Protein AF-A1BDN0-F1 (afdb_monomer_lite)

pLDDT: mean 76.43, std 21.71, range [23.34, 98.56]

Sequence (234 aa):
MQSVNRNDSKSDVLALCGAVPMHRKSTGNGVPLLKKGAINLYMNMPCPLKVVTKMVITEFAEIYNASHAVPIYSPMLHDGYVKDGKNNIPAYELQNISRAMTRGIELTASIKLPYGLTVSDELTFLDSEDKSKGQDLLYVPDVTNTLKLAYGAERSGFNGNIRVVSVGTQWVENNVRADGYTLVNAYLAKKVSSDTSLFFGVDNIFNEDPAAYGNIGGAGSTGTCFYGGLTFTL

Radius of gyration: 23.69 Å; chains: 1; bounding box: 67×62×60 Å

InterPro domains:
  IPR000531 TonB-dependent receptor-like, beta-barrel [PF00593] (89-205)
  IPR036942 TonB-dependent receptor-like, beta-barrel domain superfamily [G3DSA:2.40.170.20] (60-233)
  IPR039426 TonB-dependent receptor-like [PTHR30069] (88-233)

Organism: Chlorobium phaeobacteroides (strain DSM 266 / SMG 266 / 2430) (NCBI:txid290317)

Foldseek 3Di:
DDDDDDDDDDDPPDPPPDQQAQQCDADQARHRQDDPQAQEADDDDDDVVLVVVLVVVLVVQVVDQ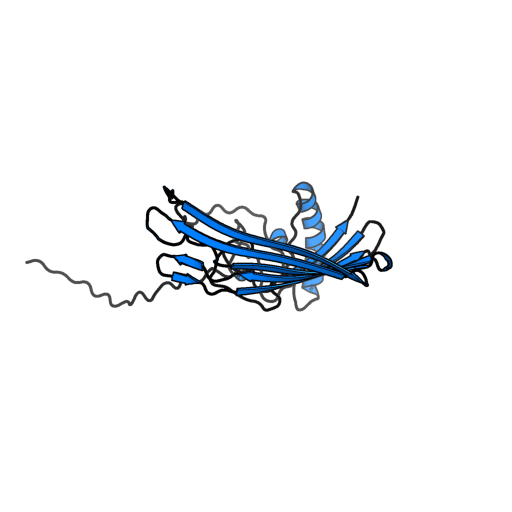VPDPHGYDHNSNVDDDDDDDDDPDPDDDDDDLPDKDKDWDWDWDWDQDPQQKIKIKIKIAMFIDSPVVRDGDAQDFRMWMKIKIWGDDVVFQKIKMKIKIKTAWGHHDVVDIWHIDIKIKIKMWGDPDPFKIKIKIKTRPVQDWTPGADPAPGDTHNGIDIHIDMGGHD

Structure (mmCIF, N/CA/C/O backbone):
data_AF-A1BDN0-F1
#
_entry.id   AF-A1BDN0-F1
#
loop_
_atom_site.group_PDB
_atom_site.id
_atom_site.type_symbol
_atom_site.label_atom_id
_atom_site.label_alt_id
_atom_site.label_comp_id
_atom_site.label_asym_id
_atom_site.label_entity_id
_atom_site.label_seq_id
_atom_site.pdbx_PDB_ins_code
_atom_site.Cartn_x
_atom_site.Cartn_y
_atom_site.Cartn_z
_atom_site.occupancy
_atom_site.B_iso_or_equiv
_atom_site.auth_seq_id
_atom_site.auth_comp_id
_atom_site.auth_asym_id
_atom_site.auth_atom_id
_atom_site.pdbx_PDB_model_num
ATOM 1 N N . MET A 1 1 ? -41.993 39.450 34.002 1.00 36.44 1 MET A N 1
ATOM 2 C CA . MET A 1 1 ? -41.276 40.727 33.762 1.00 36.44 1 MET A CA 1
ATOM 3 C C . MET A 1 1 ? -39.792 40.399 33.841 1.00 36.44 1 MET A C 1
ATOM 5 O O . MET A 1 1 ? -39.389 39.955 34.899 1.00 36.44 1 MET A O 1
ATOM 9 N N . GLN A 1 2 ? -38.963 40.433 32.797 1.00 29.22 2 GLN A N 1
ATOM 10 C CA . GLN A 1 2 ? -38.932 41.237 31.567 1.00 29.22 2 GLN A CA 1
ATOM 11 C C . GLN A 1 2 ? -38.736 40.378 30.292 1.00 29.22 2 GLN A C 1
ATOM 13 O O . GLN A 1 2 ? -38.201 39.277 30.348 1.00 29.22 2 GLN A O 1
ATOM 18 N N . SER A 1 3 ? -39.200 40.927 29.165 1.00 27.75 3 SER A N 1
ATOM 19 C CA . SER A 1 3 ? -38.995 40.542 27.753 1.00 27.75 3 SER A CA 1
ATOM 20 C C . SER A 1 3 ? -37.542 40.811 27.291 1.00 27.75 3 SER A C 1
ATOM 22 O O . SER A 1 3 ? -36.860 41.593 27.941 1.00 27.75 3 SER A O 1
ATOM 24 N N . VAL A 1 4 ? -36.992 40.248 26.201 1.00 27.17 4 VAL A N 1
ATOM 25 C CA . VAL A 1 4 ? -37.279 40.564 24.779 1.00 27.17 4 VAL A CA 1
ATOM 26 C C . VAL A 1 4 ? -36.596 39.548 23.827 1.00 27.17 4 VAL A C 1
ATOM 28 O O . VAL A 1 4 ? -35.453 39.167 24.048 1.00 27.17 4 VAL A O 1
ATOM 31 N N . ASN A 1 5 ? -37.329 39.192 22.760 1.00 30.05 5 ASN A N 1
ATOM 32 C CA . ASN A 1 5 ? -36.987 38.671 21.418 1.00 30.05 5 ASN A CA 1
ATOM 33 C C . ASN A 1 5 ? -35.557 38.228 21.057 1.00 30.05 5 ASN A C 1
ATOM 35 O O . ASN A 1 5 ? -34.627 39.026 21.120 1.00 30.05 5 ASN A O 1
ATOM 39 N N . ARG A 1 6 ? -35.488 37.093 20.339 1.00 26.59 6 ARG A N 1
ATOM 40 C CA . ARG A 1 6 ? -34.817 37.000 19.026 1.00 26.59 6 ARG A CA 1
ATOM 41 C C . ARG A 1 6 ? -35.497 35.955 18.133 1.00 26.59 6 ARG A C 1
ATOM 43 O O . ARG A 1 6 ? -35.502 34.770 18.443 1.00 26.59 6 ARG A O 1
ATOM 50 N N . ASN A 1 7 ? -36.041 36.432 17.014 1.00 32.44 7 ASN A N 1
ATOM 51 C CA . ASN A 1 7 ? -36.081 35.666 15.775 1.00 32.44 7 ASN A CA 1
ATOM 52 C C . ASN A 1 7 ? -34.643 35.267 15.428 1.00 32.44 7 ASN A C 1
ATOM 54 O O . ASN A 1 7 ? -33.797 36.151 15.338 1.00 32.44 7 ASN A O 1
ATOM 58 N N . ASP A 1 8 ? -34.397 33.985 15.186 1.00 29.89 8 ASP A N 1
ATOM 59 C CA . ASP A 1 8 ? -33.564 33.583 14.055 1.00 29.89 8 ASP A CA 1
ATOM 60 C C . ASP A 1 8 ? -33.894 32.140 13.671 1.00 29.89 8 ASP A C 1
ATOM 62 O O . ASP A 1 8 ? -33.475 31.161 14.285 1.00 29.89 8 ASP A O 1
ATOM 66 N N . SER A 1 9 ? -34.710 32.028 12.629 1.00 35.38 9 SER A N 1
ATOM 67 C CA . SER A 1 9 ? -34.854 30.824 11.838 1.00 35.38 9 SER A CA 1
ATOM 68 C C . SER A 1 9 ? -33.612 30.679 10.958 1.00 35.38 9 SER A C 1
ATOM 70 O O . SER A 1 9 ? -33.582 31.215 9.851 1.00 35.38 9 SER A O 1
ATOM 72 N N . LYS A 1 10 ? -32.604 29.934 11.407 1.00 27.64 10 LYS A N 1
ATOM 73 C CA . LYS A 1 10 ? -31.699 29.231 10.495 1.00 27.64 10 LYS A CA 1
ATOM 74 C C . LYS A 1 10 ? -31.390 27.856 11.057 1.00 27.64 10 LYS A C 1
ATOM 76 O O . LYS A 1 10 ? -30.774 27.696 12.099 1.00 27.64 10 LYS A O 1
ATOM 81 N N . SER A 1 11 ? -31.890 26.871 10.327 1.00 27.11 11 SER A N 1
ATOM 82 C CA . SER A 1 11 ? -31.432 25.496 10.327 1.00 27.11 11 SER A CA 1
ATOM 83 C C . SER A 1 11 ? -29.918 25.464 10.113 1.00 27.11 11 SER A C 1
ATOM 85 O O . SER A 1 11 ? -29.457 25.602 8.976 1.00 27.11 11 SER A O 1
ATOM 87 N N . ASP A 1 12 ? -29.156 25.260 11.182 1.00 24.56 12 ASP A N 1
ATOM 88 C CA . ASP A 1 12 ? -27.776 24.800 11.075 1.00 24.56 12 ASP A CA 1
ATOM 89 C C . ASP A 1 12 ? -27.817 23.321 10.688 1.00 24.56 12 ASP A C 1
ATOM 91 O O . ASP A 1 12 ? -27.821 22.399 11.503 1.00 24.56 12 ASP A O 1
ATOM 95 N N . VAL A 1 13 ? -27.961 23.122 9.381 1.00 26.30 13 VAL A N 1
ATOM 96 C CA . VAL A 1 13 ? -27.774 21.841 8.720 1.00 26.30 13 VAL A CA 1
ATOM 97 C C . VAL A 1 13 ? -26.321 21.432 8.929 1.00 26.30 13 VAL A C 1
ATOM 99 O O . VAL A 1 13 ? -25.409 22.141 8.510 1.00 26.30 13 VAL A O 1
ATOM 102 N N . LEU A 1 14 ? -26.162 20.287 9.597 1.00 24.05 14 LEU A N 1
ATOM 103 C CA . LEU A 1 14 ? -25.016 19.379 9.599 1.00 24.05 14 LEU A CA 1
ATOM 104 C C . LEU A 1 14 ? -23.809 19.858 8.774 1.00 24.05 14 LEU A C 1
ATOM 106 O O . LEU A 1 14 ? -23.794 19.762 7.543 1.00 24.05 14 LEU A O 1
ATOM 110 N N . ALA A 1 15 ? -22.741 20.250 9.467 1.00 23.34 15 ALA A N 1
ATOM 111 C CA . ALA A 1 15 ? -21.408 20.194 8.892 1.00 23.34 15 ALA A CA 1
ATOM 112 C C . ALA A 1 15 ? -21.050 18.714 8.669 1.00 23.34 15 ALA A C 1
ATOM 114 O O . ALA A 1 15 ? -20.626 18.009 9.580 1.00 23.34 15 ALA A O 1
ATOM 115 N N . LEU A 1 16 ? -21.270 18.239 7.443 1.00 24.06 16 LEU A N 1
ATOM 116 C CA . LEU A 1 16 ? -20.685 17.010 6.917 1.00 24.06 16 LEU A CA 1
ATOM 117 C C . LEU A 1 16 ? -19.157 17.146 6.980 1.00 24.06 16 LEU A C 1
ATOM 119 O O . LEU A 1 16 ? -18.545 17.761 6.103 1.00 24.06 16 LEU A O 1
ATOM 123 N N . CYS A 1 17 ? -18.535 16.576 8.011 1.00 27.17 17 CYS A N 1
ATOM 124 C CA . CYS A 1 17 ? -17.099 16.312 8.039 1.00 27.17 17 CYS A CA 1
ATOM 125 C C . CYS A 1 17 ? -16.771 15.209 7.022 1.00 27.17 17 CYS A C 1
ATOM 127 O O . CYS A 1 17 ? -16.508 14.066 7.374 1.00 27.17 17 CYS A O 1
ATOM 129 N N . GLY A 1 18 ? -16.798 15.554 5.735 1.00 27.42 18 GLY A N 1
ATOM 130 C CA . GLY A 1 18 ? -16.078 14.796 4.723 1.00 27.42 18 GLY A CA 1
ATOM 131 C C . GLY A 1 18 ? -14.598 15.132 4.852 1.00 27.42 18 GLY A C 1
ATOM 132 O O . GLY A 1 18 ? -14.237 16.313 4.878 1.00 27.42 18 GLY A O 1
ATOM 133 N N . ALA A 1 19 ? -13.737 14.117 4.937 1.00 36.34 19 ALA A N 1
ATOM 134 C CA . ALA A 1 19 ? -12.303 14.311 4.778 1.00 36.34 19 ALA A CA 1
ATOM 135 C C . ALA A 1 19 ? -12.064 15.179 3.537 1.00 36.34 19 ALA A C 1
ATOM 137 O O . ALA A 1 19 ? -12.630 14.934 2.476 1.00 36.34 19 ALA A O 1
ATOM 138 N N . VAL A 1 20 ? -11.280 16.243 3.689 1.00 34.94 20 VAL A N 1
ATOM 139 C CA . VAL A 1 20 ? -10.992 17.179 2.606 1.00 34.94 20 VAL A CA 1
ATOM 140 C C . VAL A 1 20 ? -10.177 16.409 1.555 1.00 34.94 20 VAL A C 1
ATOM 142 O O . VAL A 1 20 ? -9.025 16.063 1.835 1.00 34.94 20 VAL A O 1
ATOM 145 N N . PRO A 1 21 ? -10.745 16.086 0.376 1.00 39.75 21 PRO A N 1
ATOM 146 C CA . PRO A 1 21 ? -10.063 15.243 -0.605 1.00 39.75 21 PRO A CA 1
ATOM 147 C C . PRO A 1 21 ? -8.732 15.878 -1.032 1.00 39.75 21 PRO A C 1
ATOM 149 O O . PRO A 1 21 ? -8.613 17.098 -1.018 1.00 39.75 21 PRO A O 1
ATOM 152 N N . MET A 1 22 ? -7.708 15.098 -1.408 1.00 43.56 22 MET A N 1
ATOM 153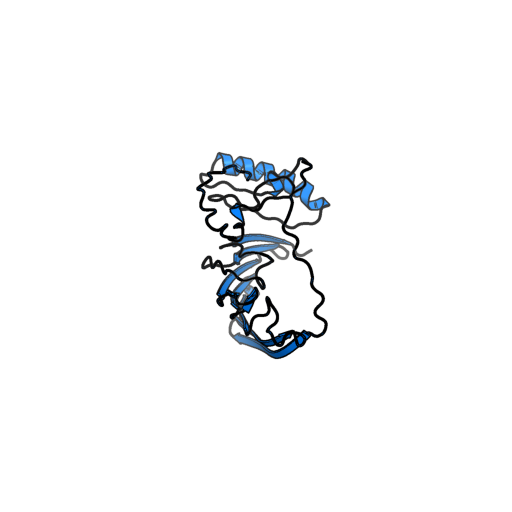 C CA . MET A 1 22 ? -6.338 15.624 -1.616 1.00 43.56 22 MET A CA 1
ATOM 154 C C . MET A 1 22 ? -6.225 16.799 -2.602 1.00 43.56 22 MET A C 1
ATOM 156 O O . MET A 1 22 ? -5.339 17.634 -2.447 1.00 43.56 22 MET A O 1
ATOM 160 N N . HIS A 1 23 ? -7.146 16.932 -3.560 1.00 49.25 23 HIS A N 1
ATOM 161 C CA . HIS A 1 23 ? -7.237 18.108 -4.439 1.00 49.25 23 HIS A CA 1
ATOM 162 C C . HIS A 1 23 ? -7.577 19.420 -3.704 1.00 49.25 23 HIS A C 1
ATOM 164 O O . HIS A 1 23 ? -7.476 20.499 -4.278 1.00 49.25 23 HIS A O 1
ATOM 170 N N . ARG A 1 24 ? -7.994 19.330 -2.442 1.00 48.94 24 ARG A N 1
ATOM 171 C CA . ARG A 1 24 ? -8.225 20.440 -1.517 1.00 48.94 24 ARG A CA 1
ATOM 172 C C . ARG A 1 24 ? -7.138 20.551 -0.434 1.00 48.94 24 ARG A C 1
ATOM 174 O O . ARG A 1 24 ? -7.184 21.500 0.343 1.00 48.94 24 ARG A O 1
ATOM 181 N N . LYS A 1 25 ? -6.173 19.620 -0.357 1.00 63.47 25 LYS A N 1
ATOM 182 C CA . LYS A 1 25 ? -4.998 19.754 0.523 1.00 63.47 25 LYS A CA 1
ATOM 183 C C . LYS A 1 25 ? -3.970 20.664 -0.145 1.00 63.47 25 LYS A C 1
ATOM 185 O O . LYS A 1 25 ? -3.786 20.602 -1.359 1.00 63.47 25 LYS A O 1
ATOM 190 N N . SER A 1 26 ? -3.279 21.476 0.644 1.00 70.50 26 SER A N 1
ATOM 191 C CA . SER A 1 26 ? -2.240 22.390 0.172 1.00 70.50 26 SER A CA 1
ATOM 192 C C . SER A 1 26 ? -0.924 22.196 0.925 1.00 70.50 26 SER A C 1
ATOM 194 O O . SER A 1 26 ? -0.910 21.654 2.029 1.00 70.50 26 SER A O 1
ATOM 196 N N . THR A 1 27 ? 0.185 22.665 0.353 1.00 67.62 27 THR A N 1
ATOM 197 C CA . THR A 1 27 ? 1.435 22.881 1.089 1.00 67.62 27 THR A CA 1
ATOM 198 C C . THR A 1 27 ? 1.210 23.899 2.212 1.00 67.62 27 THR A C 1
ATOM 200 O O . THR A 1 27 ? 0.174 24.572 2.267 1.00 67.62 27 THR A O 1
ATOM 203 N N . GLY A 1 28 ? 2.205 24.059 3.091 1.00 62.38 28 GLY A N 1
ATOM 204 C CA . GLY A 1 28 ? 2.178 25.086 4.139 1.00 62.38 28 GLY A CA 1
ATOM 205 C C . GLY A 1 28 ? 1.987 26.514 3.607 1.00 62.38 28 GLY A C 1
ATOM 206 O O . GLY A 1 28 ? 1.488 27.360 4.335 1.00 62.38 28 GLY A O 1
ATOM 207 N N . ASN A 1 29 ? 2.293 26.764 2.327 1.00 63.72 29 ASN A N 1
ATOM 208 C CA . ASN A 1 29 ? 2.103 28.060 1.667 1.00 63.72 29 ASN A CA 1
ATOM 209 C C . ASN A 1 29 ? 0.806 28.139 0.834 1.00 63.72 29 ASN A C 1
ATOM 211 O O . ASN A 1 29 ? 0.659 29.024 -0.006 1.00 63.72 29 ASN A O 1
ATOM 215 N N . GLY A 1 30 ? -0.136 27.209 1.023 1.00 72.19 30 GLY A N 1
ATOM 216 C CA . GLY A 1 30 ? -1.439 27.248 0.350 1.00 72.19 30 GLY A CA 1
ATOM 217 C C . GLY A 1 30 ? -1.429 26.774 -1.109 1.00 72.19 30 GLY A C 1
ATOM 218 O O . GLY A 1 30 ? -2.451 26.868 -1.785 1.00 72.19 30 GLY A O 1
ATOM 219 N N . VAL A 1 31 ? -0.317 26.221 -1.602 1.00 75.94 31 VAL A N 1
ATOM 220 C CA . VAL A 1 31 ? -0.234 25.639 -2.951 1.00 75.94 31 VAL A CA 1
ATOM 221 C C . VAL A 1 31 ? -0.934 24.279 -2.957 1.00 75.94 31 VAL A C 1
ATOM 223 O O . VAL A 1 31 ? -0.531 23.420 -2.178 1.00 75.94 31 VAL A O 1
ATOM 226 N N . PRO A 1 32 ? -1.944 24.022 -3.805 1.00 78.12 32 PRO A N 1
ATOM 227 C CA . PRO A 1 32 ? -2.620 22.724 -3.843 1.00 78.12 32 PRO A CA 1
ATOM 228 C C . PRO A 1 32 ? -1.638 21.560 -4.035 1.00 78.12 32 PRO A C 1
ATOM 230 O O . PRO A 1 32 ? -0.701 21.657 -4.822 1.00 78.12 32 PRO A O 1
ATOM 233 N N . LEU A 1 33 ? -1.828 20.437 -3.347 1.00 73.56 33 LEU A N 1
ATOM 234 C CA . LEU A 1 33 ? -0.960 19.268 -3.530 1.00 73.56 33 LEU A CA 1
ATOM 235 C C . LEU A 1 33 ? -1.221 18.565 -4.863 1.00 73.56 33 LEU A C 1
ATOM 237 O O . LEU A 1 33 ? -0.301 18.010 -5.457 1.00 73.56 33 LEU A O 1
ATOM 241 N N . LEU A 1 34 ? -2.459 18.637 -5.351 1.00 77.50 34 LEU A N 1
ATOM 242 C CA . LEU A 1 34 ? -2.868 18.103 -6.641 1.00 77.50 34 LEU A CA 1
ATOM 243 C C . LEU A 1 34 ? -3.679 19.136 -7.420 1.00 77.50 34 LEU A C 1
ATOM 245 O O . LEU A 1 34 ? -4.476 19.882 -6.848 1.00 77.50 34 LEU A O 1
ATOM 249 N N . LYS A 1 35 ? -3.542 19.111 -8.744 1.00 80.88 35 LYS A N 1
ATOM 250 C CA . LYS A 1 35 ? -4.382 19.848 -9.685 1.00 80.88 35 LYS A CA 1
ATOM 251 C C . LYS A 1 35 ? -5.191 18.859 -10.520 1.00 80.88 35 LYS A C 1
ATOM 253 O O . LYS A 1 35 ? -4.642 17.994 -11.204 1.00 80.88 35 LYS A O 1
ATOM 258 N N . LYS A 1 36 ? -6.519 18.981 -10.458 1.00 78.25 36 LYS A N 1
ATOM 259 C CA . LYS A 1 36 ? -7.434 18.173 -11.276 1.00 78.25 36 LYS A CA 1
ATOM 260 C C . LYS A 1 36 ? -7.209 18.483 -12.760 1.00 78.25 36 LYS A C 1
ATOM 262 O O . LYS A 1 36 ? -7.082 19.649 -13.126 1.00 78.25 36 LYS A O 1
ATOM 267 N N . GLY A 1 37 ? -7.173 17.446 -13.597 1.00 80.44 37 GLY A N 1
ATOM 268 C CA . GLY A 1 37 ? -6.922 17.587 -15.037 1.00 80.44 37 GLY A CA 1
ATOM 269 C C . GLY A 1 37 ? -5.459 17.861 -15.400 1.00 80.44 37 GLY A C 1
ATOM 270 O O . GLY A 1 37 ? -5.194 18.266 -16.524 1.00 80.44 37 GLY A O 1
ATOM 271 N N . ALA A 1 38 ? -4.526 17.658 -14.466 1.00 84.19 38 ALA A N 1
ATOM 272 C CA . ALA A 1 38 ? -3.089 17.756 -14.698 1.00 84.19 38 ALA A CA 1
ATOM 273 C C . ALA A 1 38 ? -2.395 16.403 -14.474 1.00 84.19 38 ALA A C 1
ATOM 275 O O . ALA A 1 38 ? -2.876 15.561 -13.711 1.00 84.19 38 ALA A O 1
ATOM 276 N N . ILE A 1 39 ? -1.227 16.229 -15.089 1.00 83.94 39 ILE A N 1
ATOM 277 C CA . ILE A 1 39 ? -0.255 15.198 -14.724 1.00 83.94 39 ILE A CA 1
ATOM 278 C C . ILE A 1 39 ? 0.443 15.684 -13.451 1.00 83.94 39 ILE A C 1
ATOM 280 O O . ILE A 1 39 ? 1.243 16.618 -13.488 1.00 83.94 39 ILE A O 1
ATOM 284 N N . ASN A 1 40 ? 0.101 15.094 -12.308 1.00 80.56 40 ASN A N 1
ATOM 285 C CA . ASN A 1 40 ? 0.637 15.511 -11.015 1.00 80.56 40 ASN A CA 1
ATOM 286 C C . ASN A 1 40 ? 2.002 14.849 -10.768 1.00 80.56 40 ASN A C 1
ATOM 288 O O . ASN A 1 40 ? 2.088 13.634 -10.619 1.00 80.56 40 ASN A O 1
ATOM 292 N N . LEU A 1 41 ? 3.066 15.649 -10.725 1.00 79.94 41 LEU A N 1
ATOM 293 C CA . LEU A 1 41 ? 4.440 15.218 -10.495 1.00 79.94 41 LEU A CA 1
ATOM 294 C C . LEU A 1 41 ? 4.819 15.437 -9.024 1.00 79.94 41 LEU A C 1
ATOM 296 O O . LEU A 1 41 ? 4.927 16.575 -8.553 1.00 79.94 41 LEU A O 1
ATOM 300 N N . TYR A 1 42 ? 5.067 14.341 -8.310 1.00 72.44 42 TYR A N 1
ATOM 301 C CA . TYR A 1 42 ? 5.569 14.352 -6.938 1.00 72.44 42 TYR A CA 1
ATOM 302 C C . TYR A 1 42 ? 6.995 13.812 -6.884 1.00 72.44 42 TYR A C 1
ATOM 304 O O . TYR A 1 42 ? 7.295 12.764 -7.452 1.00 72.44 42 TYR A O 1
ATOM 312 N N . MET A 1 43 ? 7.875 14.527 -6.187 1.00 64.69 43 MET A N 1
ATOM 313 C CA . MET A 1 43 ? 9.277 14.153 -6.050 1.00 64.69 43 MET A CA 1
ATOM 314 C C . MET A 1 43 ? 9.685 14.253 -4.591 1.00 64.69 43 MET A C 1
ATOM 316 O O . MET A 1 43 ? 9.629 15.328 -3.992 1.00 64.69 43 MET A O 1
ATOM 320 N N . ASN A 1 44 ? 10.107 13.124 -4.031 1.00 56.34 44 ASN A N 1
ATOM 321 C CA . ASN A 1 44 ? 10.702 13.069 -2.708 1.00 56.34 44 ASN A CA 1
ATOM 322 C C . ASN A 1 44 ? 12.217 12.923 -2.855 1.00 56.34 44 ASN A C 1
ATOM 324 O O . ASN A 1 44 ? 12.690 11.962 -3.458 1.00 56.34 44 ASN A O 1
ATOM 328 N N . MET A 1 45 ? 12.974 13.892 -2.346 1.00 60.28 45 MET A N 1
ATOM 329 C CA . MET A 1 45 ? 14.427 13.922 -2.487 1.00 60.28 45 MET A CA 1
ATOM 330 C C . MET A 1 45 ? 15.090 14.777 -1.402 1.00 60.28 45 MET A C 1
ATOM 332 O O . MET A 1 45 ? 14.475 15.732 -0.918 1.00 60.28 45 MET A O 1
ATOM 336 N N . PRO A 1 46 ? 16.346 14.472 -1.027 1.00 58.53 46 PRO A N 1
ATOM 337 C CA . PRO A 1 46 ? 17.071 15.231 -0.012 1.00 58.53 46 PRO A CA 1
ATOM 338 C C . PRO A 1 46 ? 17.327 16.690 -0.443 1.00 58.53 46 PRO A C 1
ATOM 340 O O . PRO A 1 46 ? 17.485 16.995 -1.628 1.00 58.53 46 PRO A O 1
ATOM 343 N N . CYS A 1 47 ? 17.393 17.600 0.538 1.00 52.91 47 CYS A N 1
ATOM 344 C CA . CYS A 1 47 ? 17.403 19.059 0.341 1.00 52.91 47 CYS A CA 1
ATOM 345 C C . CYS A 1 47 ? 18.429 19.640 -0.656 1.00 52.91 47 CYS A C 1
ATOM 347 O O . CYS A 1 47 ? 18.041 20.569 -1.365 1.00 52.91 47 CYS A O 1
ATOM 349 N N . PRO A 1 48 ? 19.680 19.152 -0.791 1.00 63.53 48 PRO A N 1
ATOM 350 C CA . PRO A 1 48 ? 20.586 19.724 -1.787 1.00 63.53 48 PRO A CA 1
ATOM 351 C C . PRO A 1 48 ? 20.167 19.378 -3.223 1.00 63.53 48 PRO A C 1
ATOM 353 O O . PRO A 1 48 ? 20.276 20.213 -4.118 1.00 63.53 48 PRO A O 1
ATOM 356 N N . LEU A 1 49 ? 19.614 18.181 -3.442 1.00 60.69 49 LEU A N 1
ATOM 357 C CA . LEU A 1 49 ? 19.179 17.738 -4.766 1.00 60.69 49 LEU A CA 1
ATOM 358 C C . LEU A 1 49 ? 17.867 18.421 -5.179 1.00 60.69 49 LEU A C 1
ATOM 360 O O . LEU A 1 49 ? 17.673 18.738 -6.348 1.00 60.69 49 LEU A O 1
ATOM 364 N N . LYS A 1 50 ? 17.000 18.734 -4.207 1.00 66.69 50 LYS A N 1
ATOM 365 C CA . LYS A 1 50 ? 15.711 19.399 -4.437 1.00 66.69 50 LYS A CA 1
ATOM 366 C C . LYS A 1 50 ? 15.853 20.740 -5.169 1.00 66.69 50 LYS A C 1
ATOM 368 O O . LYS A 1 50 ? 15.058 21.029 -6.055 1.00 66.69 50 LYS A O 1
ATOM 373 N N . VAL A 1 51 ? 16.857 21.552 -4.837 1.00 66.19 51 VAL A N 1
ATOM 374 C CA . VAL A 1 51 ? 17.055 22.875 -5.465 1.00 66.19 51 VAL A CA 1
ATOM 375 C C . VAL A 1 51 ? 17.471 22.735 -6.930 1.00 66.19 51 VAL A C 1
ATOM 377 O O . VAL A 1 51 ? 16.860 23.344 -7.805 1.00 66.19 51 VAL A O 1
ATOM 380 N N . VAL A 1 52 ? 18.461 21.882 -7.199 1.00 70.56 52 VAL A N 1
ATOM 381 C CA . VAL A 1 52 ? 18.977 21.637 -8.555 1.00 70.56 52 VAL A CA 1
ATOM 382 C C . VAL A 1 52 ? 17.894 21.022 -9.438 1.00 70.56 52 VAL A C 1
ATOM 384 O O . VAL A 1 52 ? 17.652 21.469 -10.556 1.00 70.56 52 VAL A O 1
ATOM 387 N N . THR A 1 53 ? 17.177 20.033 -8.911 1.00 72.38 53 THR A N 1
ATOM 388 C CA . THR A 1 53 ? 16.096 19.367 -9.631 1.00 72.38 53 THR A CA 1
ATOM 389 C C . THR A 1 53 ? 14.903 20.285 -9.874 1.00 72.38 53 THR A C 1
ATOM 391 O O . THR A 1 53 ? 14.305 20.205 -10.943 1.00 72.38 53 THR A O 1
ATOM 394 N N . LYS A 1 54 ? 14.595 21.211 -8.951 1.00 76.38 54 LYS A N 1
ATOM 395 C CA . LYS A 1 54 ? 13.586 22.252 -9.191 1.00 76.38 54 LYS A CA 1
ATOM 396 C C . LYS A 1 54 ? 13.941 23.079 -10.422 1.00 76.38 54 LYS A C 1
ATOM 398 O O . LYS A 1 54 ? 13.087 23.244 -11.276 1.00 76.38 54 LYS A O 1
ATOM 403 N N . MET A 1 55 ? 15.184 23.552 -10.538 1.00 73.25 55 MET A N 1
ATOM 404 C CA . MET A 1 55 ? 15.601 24.389 -11.671 1.00 73.25 55 MET A CA 1
ATOM 405 C C . MET A 1 55 ? 15.409 23.684 -13.019 1.00 73.25 55 MET A C 1
ATOM 407 O O . MET A 1 55 ? 14.794 24.249 -13.916 1.00 73.25 55 MET A O 1
ATOM 411 N N . VAL A 1 56 ? 15.876 22.438 -13.132 1.00 75.56 56 VAL A N 1
ATOM 412 C CA . VAL A 1 56 ? 15.797 21.664 -14.383 1.00 75.56 56 VAL A CA 1
ATOM 413 C C . VAL A 1 56 ? 14.349 21.322 -14.746 1.00 75.56 56 VAL A C 1
ATOM 415 O O . VAL A 1 56 ? 13.952 21.393 -15.907 1.00 75.56 56 VAL A O 1
ATOM 418 N N . ILE A 1 57 ? 13.538 20.945 -13.756 1.00 80.44 57 ILE A N 1
ATOM 419 C CA . ILE A 1 57 ? 12.165 20.497 -14.005 1.00 80.44 57 ILE A CA 1
ATOM 420 C C . ILE A 1 57 ? 11.217 21.668 -14.246 1.00 80.44 57 ILE A C 1
ATOM 422 O O . ILE A 1 57 ? 10.259 21.494 -14.994 1.00 80.44 57 ILE A O 1
ATOM 426 N N . THR A 1 58 ? 11.478 22.852 -13.680 1.00 80.50 58 THR A N 1
ATOM 427 C CA . THR A 1 58 ? 10.705 24.064 -13.995 1.00 80.50 58 THR A CA 1
ATOM 428 C C . THR A 1 58 ? 10.747 24.353 -15.491 1.00 80.50 58 THR A C 1
ATOM 430 O O . THR A 1 58 ? 9.692 24.445 -16.111 1.00 80.50 58 THR A O 1
ATOM 433 N N . GLU A 1 59 ? 11.941 24.415 -16.083 1.00 80.56 59 GLU A N 1
ATOM 434 C CA . GLU A 1 59 ? 12.109 24.727 -17.507 1.00 80.56 59 GLU A CA 1
ATOM 435 C C . GLU A 1 59 ? 11.414 23.688 -18.401 1.00 80.56 59 GLU A C 1
ATOM 437 O O . GLU A 1 59 ? 10.648 24.031 -19.302 1.00 80.56 59 GLU A O 1
ATOM 442 N N . PHE A 1 60 ? 11.599 22.399 -18.098 1.00 86.00 60 PHE A N 1
ATOM 443 C CA . PHE A 1 60 ? 10.912 21.325 -18.815 1.00 86.00 60 PHE A CA 1
ATOM 444 C C . PHE A 1 60 ? 9.383 21.431 -18.705 1.00 86.00 60 PHE A C 1
ATOM 446 O O . PHE A 1 60 ? 8.677 21.317 -19.709 1.00 86.00 60 PHE A O 1
ATOM 453 N N . ALA A 1 61 ? 8.862 21.646 -17.493 1.00 85.19 61 ALA A N 1
ATOM 454 C CA . ALA A 1 61 ? 7.428 21.732 -17.251 1.00 85.19 61 ALA A CA 1
ATOM 455 C C . ALA A 1 61 ? 6.806 22.943 -17.959 1.00 85.19 61 ALA A C 1
ATOM 457 O O . ALA A 1 61 ? 5.701 22.827 -18.483 1.00 85.19 61 ALA A O 1
ATOM 458 N N . GLU A 1 62 ? 7.502 24.079 -18.026 1.00 85.31 62 GLU A N 1
ATOM 459 C CA . GLU A 1 62 ? 7.054 25.269 -18.757 1.00 85.31 62 GLU A CA 1
ATOM 460 C C . GLU A 1 62 ? 6.938 25.005 -20.262 1.00 85.31 62 GLU A C 1
ATOM 462 O O . GLU A 1 62 ? 5.887 25.264 -20.854 1.00 85.31 62 GLU A O 1
ATOM 467 N N . ILE A 1 63 ? 7.969 24.409 -20.870 1.00 87.31 63 ILE A N 1
ATOM 468 C CA . ILE A 1 63 ? 7.976 24.058 -22.300 1.00 87.31 63 ILE A CA 1
ATOM 469 C C . ILE A 1 63 ? 6.872 23.041 -22.624 1.00 87.31 63 ILE A C 1
ATOM 471 O O . ILE A 1 63 ? 6.134 23.189 -23.606 1.00 87.31 63 ILE A O 1
ATOM 475 N N . TYR A 1 64 ? 6.728 22.009 -21.791 1.00 89.44 64 TYR A N 1
ATOM 476 C CA . TYR A 1 64 ? 5.688 21.000 -21.961 1.00 89.44 64 TYR A CA 1
ATOM 477 C C . TYR A 1 64 ? 4.288 21.624 -21.849 1.00 89.44 64 TYR A C 1
ATOM 479 O O . TYR A 1 64 ? 3.446 21.428 -22.727 1.00 89.44 64 TYR A O 1
ATOM 487 N N . ASN A 1 65 ? 4.052 22.438 -20.816 1.00 90.69 65 ASN A N 1
ATOM 488 C CA . ASN A 1 65 ? 2.756 23.069 -20.562 1.00 90.69 65 ASN A CA 1
ATOM 489 C C . ASN A 1 65 ? 2.357 24.083 -21.638 1.00 90.69 65 ASN A C 1
ATOM 491 O O . ASN A 1 65 ? 1.165 24.291 -21.853 1.00 90.69 65 ASN A O 1
ATOM 495 N N . ALA A 1 66 ? 3.324 24.689 -22.330 1.00 91.12 66 ALA A N 1
ATOM 496 C CA . ALA A 1 66 ? 3.059 25.583 -23.454 1.00 91.12 66 ALA A CA 1
ATOM 497 C C . ALA A 1 66 ? 2.532 24.852 -24.703 1.00 91.12 66 ALA A C 1
ATOM 499 O O . ALA A 1 66 ? 1.923 25.478 -25.568 1.00 91.12 66 ALA A O 1
ATOM 500 N N . SER A 1 67 ? 2.770 23.542 -24.813 1.00 89.62 67 SER A N 1
ATOM 501 C CA . SER A 1 67 ? 2.514 22.761 -26.030 1.00 89.62 67 SER A CA 1
ATOM 502 C C . SER A 1 67 ? 1.491 21.630 -25.866 1.00 89.62 67 SER A C 1
ATOM 504 O O . SER A 1 67 ? 1.088 21.037 -26.865 1.00 89.62 67 SER A O 1
ATOM 506 N N . HIS A 1 68 ? 1.032 21.339 -24.643 1.00 91.19 68 HIS A N 1
ATOM 507 C CA . HIS A 1 68 ? 0.151 20.203 -24.355 1.00 91.19 68 HIS A CA 1
ATOM 508 C C . HIS A 1 68 ? -1.151 20.625 -23.668 1.00 91.19 68 HIS A C 1
ATOM 510 O O . HIS A 1 68 ? -1.166 21.465 -22.773 1.00 91.19 68 HIS A O 1
ATOM 516 N N . ALA A 1 69 ? -2.257 19.976 -24.049 1.00 88.19 69 ALA A N 1
ATOM 517 C CA . ALA A 1 69 ? -3.584 20.251 -23.491 1.00 88.19 69 ALA A CA 1
ATOM 518 C C . ALA A 1 69 ? -3.746 19.800 -22.024 1.00 88.19 69 ALA A C 1
ATOM 520 O O . ALA A 1 69 ? -4.552 20.369 -21.290 1.00 88.19 69 ALA A O 1
ATOM 521 N N . VAL A 1 70 ? -2.987 18.786 -21.591 1.00 88.06 70 VAL A N 1
ATOM 522 C CA . VAL A 1 70 ? -2.960 18.307 -20.201 1.00 88.06 70 VAL A CA 1
ATOM 523 C C . VAL A 1 70 ? -1.644 18.763 -19.571 1.00 88.06 70 VAL A C 1
ATOM 525 O O . VAL A 1 70 ? -0.604 18.234 -19.962 1.00 88.06 70 VAL A O 1
ATOM 528 N N . PRO A 1 71 ? -1.648 19.716 -18.620 1.00 88.50 71 PRO A N 1
ATOM 529 C CA . PRO A 1 71 ? -0.417 20.269 -18.070 1.00 88.50 71 PRO A CA 1
ATOM 530 C C . PRO A 1 71 ? 0.227 19.333 -17.040 1.00 88.50 71 PRO A C 1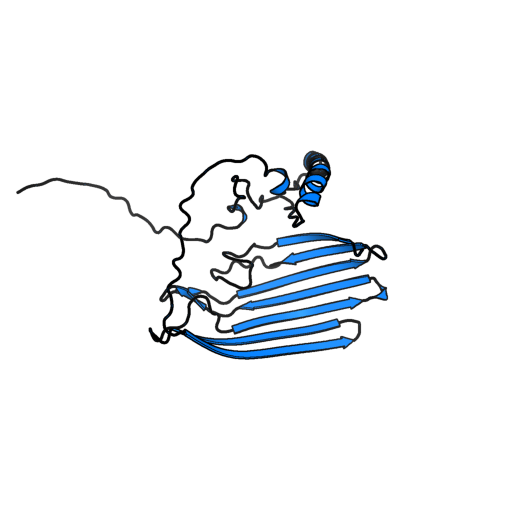
ATOM 532 O O . PRO A 1 71 ? -0.464 18.610 -16.326 1.00 88.50 71 PRO A O 1
ATOM 535 N N . ILE A 1 72 ? 1.546 19.408 -16.896 1.00 86.12 72 ILE A N 1
ATOM 536 C CA . ILE A 1 72 ? 2.286 18.924 -15.732 1.00 86.12 72 ILE A CA 1
ATOM 537 C C . ILE A 1 72 ? 2.117 19.926 -14.589 1.00 86.12 72 ILE A C 1
ATOM 539 O O . ILE A 1 72 ? 2.292 21.135 -14.757 1.00 86.12 72 ILE A O 1
ATOM 543 N N . TYR A 1 73 ? 1.796 19.409 -13.408 1.00 86.38 73 TYR A N 1
ATOM 544 C CA . TYR A 1 73 ? 1.665 20.168 -12.173 1.00 86.38 73 TYR A CA 1
ATOM 545 C C . TYR A 1 73 ? 2.534 19.550 -11.087 1.00 86.38 73 TYR A C 1
ATOM 547 O O . TYR A 1 73 ? 2.462 18.349 -10.854 1.00 86.38 73 TYR A O 1
ATOM 555 N N . SER A 1 74 ? 3.309 20.361 -10.373 1.00 83.94 74 SER A N 1
ATOM 556 C CA . SER A 1 74 ? 3.994 19.911 -9.164 1.00 83.94 74 SER A CA 1
ATOM 557 C C . SER A 1 74 ? 3.955 21.005 -8.105 1.00 83.94 74 SER A C 1
ATOM 559 O O . SER A 1 74 ? 4.375 22.131 -8.390 1.00 83.94 74 SER A O 1
ATOM 561 N N . PRO A 1 75 ? 3.532 20.697 -6.866 1.00 78.44 75 PRO A N 1
ATOM 562 C CA . PRO A 1 75 ? 3.553 21.667 -5.778 1.00 78.44 75 PRO A CA 1
ATOM 563 C C . PRO A 1 75 ? 4.949 22.242 -5.564 1.00 78.44 75 PRO A C 1
ATOM 565 O O . PRO A 1 75 ? 5.084 23.423 -5.309 1.00 78.44 75 PRO A O 1
ATOM 568 N N . MET A 1 76 ? 6.004 21.448 -5.754 1.00 77.56 76 MET A N 1
ATOM 569 C CA . MET A 1 76 ? 7.393 21.881 -5.586 1.00 77.56 76 MET A CA 1
ATOM 570 C C . MET A 1 76 ? 7.811 23.017 -6.537 1.00 77.56 76 MET A C 1
ATOM 572 O O . MET A 1 76 ? 8.665 23.830 -6.173 1.00 77.56 76 MET A O 1
ATOM 576 N N . LEU A 1 77 ? 7.219 23.088 -7.733 1.00 76.62 77 LEU A N 1
ATOM 577 C CA . LEU A 1 77 ? 7.493 24.149 -8.709 1.00 76.62 77 LEU A CA 1
ATOM 578 C C . LEU A 1 77 ? 6.823 25.464 -8.295 1.00 76.62 77 LEU A C 1
ATOM 580 O O . LEU A 1 77 ? 7.404 26.532 -8.462 1.00 76.62 77 LEU A O 1
ATOM 584 N N . HIS A 1 78 ? 5.644 25.371 -7.682 1.00 72.75 78 HIS A N 1
ATOM 585 C CA . HIS A 1 78 ? 4.826 26.515 -7.274 1.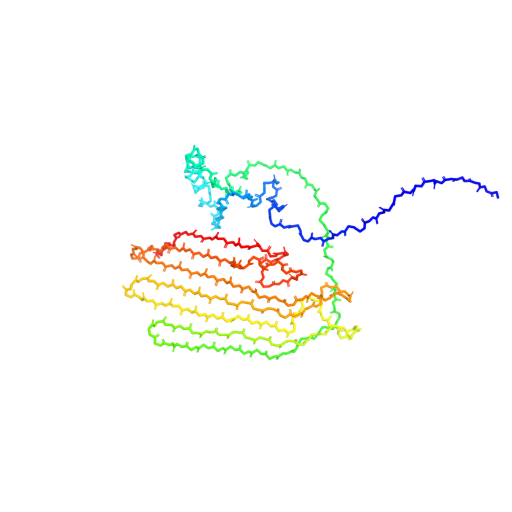00 72.75 78 HIS A CA 1
ATOM 586 C C . HIS A 1 78 ? 5.042 26.942 -5.815 1.00 72.75 78 HIS A C 1
ATOM 588 O O . HIS A 1 78 ? 4.701 28.060 -5.438 1.00 72.75 78 HIS A O 1
ATOM 594 N N . ASP A 1 79 ? 5.612 26.066 -4.991 1.00 66.94 79 ASP A N 1
ATOM 595 C CA . ASP A 1 79 ? 5.864 26.290 -3.576 1.00 66.94 79 ASP A CA 1
ATOM 596 C C . ASP A 1 79 ? 7.228 26.954 -3.383 1.00 66.94 79 ASP A C 1
ATOM 598 O O . ASP A 1 79 ? 8.281 26.413 -3.750 1.00 66.94 79 ASP A O 1
ATOM 602 N N . GLY A 1 80 ? 7.197 28.171 -2.850 1.00 56.78 80 GLY A N 1
ATOM 603 C CA . GLY A 1 80 ? 8.380 28.996 -2.673 1.00 56.78 80 GLY A CA 1
ATOM 604 C C . GLY A 1 80 ? 8.059 30.465 -2.469 1.00 56.78 80 GLY A C 1
ATOM 605 O O . GLY A 1 80 ? 8.555 31.259 -3.238 1.00 56.78 80 GLY A O 1
ATOM 606 N N . TYR A 1 81 ? 7.252 30.812 -1.468 1.00 43.34 81 TYR A N 1
ATOM 607 C CA . TYR A 1 81 ? 7.303 32.087 -0.740 1.00 43.34 81 TYR A CA 1
ATOM 608 C C . TYR A 1 81 ? 6.516 31.896 0.559 1.00 43.34 81 TYR A C 1
ATOM 610 O O . TYR A 1 81 ? 5.380 31.427 0.537 1.00 43.34 81 TYR A O 1
ATOM 618 N N . VAL A 1 82 ? 7.152 32.224 1.685 1.00 41.19 82 VAL A N 1
ATOM 619 C CA . VAL A 1 82 ? 6.582 32.095 3.030 1.00 41.19 82 VAL A CA 1
ATOM 620 C C . VAL A 1 82 ? 5.350 32.986 3.147 1.00 41.19 82 VAL A C 1
ATOM 622 O O . VAL A 1 82 ? 5.437 34.192 2.908 1.00 41.19 82 VAL A O 1
ATOM 625 N N . LYS A 1 83 ? 4.230 32.421 3.602 1.00 36.22 83 LYS A N 1
ATOM 626 C CA . LYS A 1 83 ? 3.216 33.203 4.309 1.00 36.22 83 LYS A CA 1
ATOM 627 C C . LYS A 1 83 ? 2.876 32.558 5.644 1.00 36.22 83 LYS A C 1
ATOM 629 O O . LYS A 1 83 ? 2.422 31.423 5.715 1.00 36.22 83 LYS A O 1
ATOM 634 N N . ASP A 1 84 ? 3.130 33.352 6.677 1.00 51.44 84 ASP A N 1
ATOM 635 C CA . ASP A 1 84 ? 2.622 33.221 8.035 1.00 51.44 84 ASP A CA 1
ATOM 636 C C . ASP A 1 84 ? 1.087 33.129 8.021 1.00 51.44 84 ASP A C 1
ATOM 638 O O . ASP A 1 84 ? 0.417 33.867 7.291 1.00 51.44 84 ASP A O 1
ATOM 642 N N . GLY A 1 85 ? 0.529 32.203 8.797 1.00 39.84 85 GLY A N 1
ATOM 643 C CA . GLY A 1 85 ? -0.908 31.956 8.819 1.00 39.84 85 GLY A CA 1
ATOM 644 C C . GLY A 1 85 ? -1.304 30.820 9.753 1.00 39.84 85 GLY A C 1
ATOM 645 O O . GLY A 1 85 ? -1.319 29.654 9.368 1.00 39.84 85 GLY A O 1
ATOM 646 N N . LYS A 1 86 ? -1.651 31.178 10.991 1.00 48.72 86 LYS A N 1
ATOM 647 C CA . LYS A 1 86 ? -2.268 30.291 11.986 1.00 48.72 86 LYS A CA 1
ATOM 648 C C . LYS A 1 86 ? -3.569 29.695 11.438 1.00 48.72 86 LYS A C 1
ATOM 650 O O . LYS A 1 86 ? -4.537 30.427 11.253 1.00 48.72 86 LYS A O 1
ATOM 655 N N . ASN A 1 87 ? -3.619 28.376 11.278 1.00 41.56 87 ASN A N 1
ATOM 656 C CA . ASN A 1 87 ? -4.867 27.646 11.073 1.00 41.56 87 ASN A CA 1
ATOM 657 C C . ASN A 1 87 ? -5.218 26.892 12.359 1.00 41.56 87 ASN A C 1
ATOM 659 O O . ASN A 1 87 ? -4.412 26.107 12.856 1.00 41.56 87 ASN A O 1
ATOM 663 N N . ASN A 1 88 ? -6.422 27.128 12.889 1.00 44.53 88 ASN A N 1
ATOM 664 C CA . ASN A 1 88 ? -7.033 26.283 13.916 1.00 44.53 88 ASN A CA 1
ATOM 665 C C . ASN A 1 88 ? -7.354 24.925 13.283 1.00 44.53 88 ASN A C 1
ATOM 667 O O . ASN A 1 88 ? -8.435 24.710 12.739 1.00 44.53 88 ASN A O 1
ATOM 671 N N . ILE A 1 89 ? -6.368 24.034 13.306 1.00 45.59 89 ILE A N 1
ATOM 672 C CA . ILE A 1 89 ? -6.519 22.634 12.928 1.00 45.59 89 ILE A CA 1
ATOM 673 C C . ILE A 1 89 ? -7.217 21.944 14.109 1.00 45.59 89 ILE A C 1
ATOM 675 O O . ILE A 1 89 ? -6.751 22.115 15.239 1.00 45.59 89 ILE A O 1
ATOM 679 N N . PRO A 1 90 ? -8.310 21.188 13.894 1.00 44.62 90 PRO A N 1
ATOM 680 C CA . PRO A 1 90 ? -8.871 20.337 14.933 1.00 44.62 90 PRO A CA 1
ATOM 681 C C . PRO A 1 90 ? -7.758 19.446 15.490 1.00 44.62 90 PRO A C 1
ATOM 683 O O . PRO A 1 90 ? -7.170 18.643 14.764 1.00 44.62 90 PRO A O 1
ATOM 686 N N . ALA A 1 91 ? -7.420 19.646 16.759 1.00 42.06 91 ALA A N 1
ATOM 687 C CA . ALA A 1 91 ? -6.425 18.841 17.438 1.00 42.06 91 ALA A CA 1
ATOM 688 C C . ALA A 1 91 ? -7.135 17.615 18.009 1.00 42.06 91 ALA A C 1
ATOM 690 O O . ALA A 1 91 ? -8.006 17.743 18.867 1.00 42.06 91 ALA A O 1
ATOM 691 N N . TYR A 1 92 ? -6.778 16.432 17.516 1.00 52.47 92 TYR A N 1
ATOM 692 C CA . TYR A 1 92 ? -7.144 15.191 18.185 1.00 52.47 92 TYR A CA 1
ATOM 693 C C . TYR A 1 92 ? -6.406 15.147 19.521 1.00 52.47 92 TYR A C 1
ATOM 695 O O . TYR A 1 92 ? -5.177 15.242 19.561 1.00 52.47 92 TYR A O 1
ATOM 703 N N . GLU A 1 93 ? -7.151 15.042 20.616 1.00 47.72 93 GLU A N 1
ATOM 704 C CA . GLU A 1 93 ? -6.566 14.877 21.938 1.00 47.72 93 GLU A CA 1
ATOM 705 C C . GLU A 1 93 ? -6.251 13.396 22.157 1.00 47.72 93 GLU A C 1
ATOM 707 O O . GLU A 1 93 ? -7.129 12.534 22.077 1.00 47.72 93 GLU A O 1
ATOM 712 N N . LEU A 1 94 ? -4.980 13.092 22.416 1.00 50.25 94 LEU A N 1
ATOM 713 C CA . LEU A 1 94 ? -4.567 11.752 22.809 1.00 50.25 94 LEU A CA 1
ATOM 714 C C . LEU A 1 94 ? -5.084 11.487 24.224 1.00 50.25 94 LEU A C 1
ATOM 716 O O . LEU A 1 94 ? -4.506 11.958 25.203 1.00 50.25 94 LEU A O 1
ATOM 720 N N . GLN A 1 95 ? -6.167 10.723 24.339 1.00 56.81 95 GLN A N 1
ATOM 721 C CA . GLN A 1 95 ? -6.582 10.193 25.630 1.00 56.81 95 GLN A CA 1
ATOM 722 C C . GLN A 1 95 ? -5.722 8.993 26.001 1.00 56.81 95 GLN A C 1
ATOM 724 O O . GLN A 1 95 ? -5.577 8.038 25.238 1.00 56.81 95 GLN A O 1
ATOM 729 N N . ASN A 1 96 ? -5.170 9.039 27.209 1.00 59.59 96 ASN A N 1
ATOM 730 C CA . ASN A 1 96 ? -4.422 7.924 27.753 1.00 59.59 96 ASN A CA 1
ATOM 731 C C . ASN A 1 96 ? -5.407 6.829 28.179 1.00 59.59 96 ASN A C 1
ATOM 733 O O . ASN A 1 96 ? -6.204 7.021 29.100 1.00 59.59 96 ASN A O 1
ATOM 737 N N . ILE A 1 97 ? -5.377 5.693 27.488 1.00 65.75 97 ILE A N 1
ATOM 738 C CA . ILE A 1 97 ? -6.214 4.543 27.818 1.00 65.75 97 ILE A CA 1
ATOM 739 C C . ILE A 1 97 ? -5.506 3.783 28.937 1.00 65.75 97 ILE A C 1
ATOM 741 O O . ILE A 1 97 ? -4.425 3.234 28.741 1.00 65.75 97 ILE A O 1
ATOM 745 N N . SER A 1 98 ? -6.108 3.760 30.127 1.00 70.31 98 SER A N 1
ATOM 746 C CA . SER A 1 98 ? -5.489 3.178 31.327 1.00 70.31 98 SER A CA 1
ATOM 747 C C . SER A 1 98 ? -5.183 1.684 31.182 1.00 70.31 98 SER A C 1
ATOM 749 O O . SER A 1 98 ? -4.263 1.175 31.827 1.00 70.31 98 SER A O 1
ATOM 751 N N . ARG A 1 99 ? -5.942 0.975 30.333 1.00 81.56 99 ARG A N 1
ATOM 752 C CA . ARG A 1 99 ? -5.753 -0.448 30.049 1.00 81.56 99 ARG A CA 1
ATOM 753 C C . ARG A 1 99 ? -6.299 -0.828 28.670 1.00 81.56 99 ARG A C 1
ATOM 755 O O . ARG A 1 99 ? -7.490 -1.076 28.525 1.00 81.56 99 ARG A O 1
ATOM 762 N N . ALA A 1 100 ? -5.421 -0.937 27.681 1.00 88.06 100 ALA A N 1
ATOM 763 C CA . ALA A 1 100 ? -5.753 -1.452 26.353 1.00 88.06 100 ALA A CA 1
ATOM 764 C C . ALA A 1 100 ? -5.351 -2.930 26.208 1.00 88.06 100 ALA A C 1
ATOM 766 O O . ALA A 1 100 ? -4.448 -3.419 26.895 1.00 88.06 100 ALA A O 1
ATOM 767 N N . MET A 1 101 ? -6.026 -3.650 25.317 1.00 89.50 101 MET A N 1
ATOM 768 C CA . MET A 1 101 ? -5.687 -5.011 24.919 1.00 89.50 101 MET A CA 1
ATOM 769 C C . MET A 1 101 ? -5.871 -5.169 23.417 1.00 89.50 101 MET A C 1
ATOM 771 O O . MET A 1 101 ? -6.855 -4.706 22.856 1.00 89.50 101 MET A O 1
ATOM 775 N N . THR A 1 102 ? -4.922 -5.853 22.796 1.00 91.94 102 THR A N 1
ATOM 776 C CA . THR A 1 102 ? -4.990 -6.324 21.417 1.00 91.94 102 THR A CA 1
ATOM 777 C C . THR A 1 102 ? -4.511 -7.763 21.405 1.00 91.94 102 THR A C 1
ATOM 779 O O . THR A 1 102 ? -3.502 -8.099 22.029 1.00 91.94 102 THR A O 1
ATOM 782 N N . ARG A 1 103 ? -5.251 -8.633 20.728 1.00 91.75 103 ARG A N 1
ATOM 783 C CA . ARG A 1 103 ? -4.907 -10.045 20.559 1.00 91.75 103 ARG A CA 1
ATOM 784 C C . ARG A 1 103 ? -5.347 -10.498 19.184 1.00 91.75 103 ARG A C 1
ATOM 786 O O . ARG A 1 103 ? -6.385 -10.072 18.697 1.00 91.75 103 ARG A O 1
ATOM 793 N N . GLY A 1 104 ? -4.580 -11.374 18.565 1.00 95.88 104 GLY A N 1
ATOM 794 C CA . GLY A 1 104 ? -4.853 -11.737 17.190 1.00 95.88 104 GLY A CA 1
ATOM 795 C C . GLY A 1 104 ? -4.012 -12.893 16.705 1.00 95.88 104 GLY A C 1
ATOM 796 O O . GLY A 1 104 ? -3.190 -13.442 17.442 1.00 95.88 104 GLY A O 1
ATOM 797 N N . ILE A 1 105 ? -4.249 -13.247 15.450 1.00 95.44 105 ILE A N 1
ATOM 798 C CA . ILE A 1 105 ? -3.454 -14.209 14.699 1.00 95.44 105 ILE A CA 1
ATOM 799 C C . ILE A 1 105 ? -2.927 -13.485 13.471 1.00 95.44 105 ILE A C 1
ATOM 801 O O . ILE A 1 105 ? -3.692 -12.844 12.751 1.00 95.44 105 ILE A O 1
ATOM 805 N N . GLU A 1 106 ? -1.631 -13.633 13.233 1.00 94.25 106 GLU A N 1
ATOM 806 C CA . GLU A 1 106 ? -0.951 -13.116 12.054 1.00 94.25 106 GLU A CA 1
ATOM 807 C C . GLU A 1 106 ? -0.405 -14.292 11.248 1.00 94.25 106 GLU A C 1
ATOM 809 O O . GLU A 1 106 ? 0.233 -15.200 11.787 1.00 94.25 106 GLU A O 1
ATOM 814 N N . LEU A 1 107 ? -0.684 -14.284 9.951 1.00 92.19 107 LEU A N 1
ATOM 815 C CA . LEU A 1 107 ? -0.213 -15.262 8.990 1.00 92.19 107 LEU A CA 1
ATOM 816 C C . LEU A 1 107 ? 0.576 -14.538 7.905 1.00 92.19 107 LEU A C 1
ATOM 818 O O . LEU A 1 107 ? 0.065 -13.644 7.236 1.00 92.19 107 LEU A O 1
ATOM 822 N N . THR A 1 108 ? 1.806 -14.986 7.686 1.00 97.00 108 THR A N 1
ATOM 823 C CA . THR A 1 108 ? 2.613 -14.572 6.541 1.00 97.00 108 THR A CA 1
ATOM 824 C C . THR A 1 108 ? 2.994 -15.797 5.732 1.00 97.00 108 THR A C 1
ATOM 826 O O . THR A 1 108 ? 3.559 -16.755 6.264 1.00 97.00 108 THR A O 1
ATOM 829 N N . ALA A 1 109 ? 2.714 -15.762 4.435 1.00 93.94 109 ALA A N 1
ATOM 830 C CA . ALA A 1 109 ? 3.062 -16.826 3.506 1.00 93.94 109 ALA A CA 1
ATOM 831 C C . ALA A 1 109 ? 3.739 -16.249 2.263 1.00 93.94 109 ALA A C 1
ATOM 833 O O . ALA A 1 109 ? 3.374 -15.185 1.770 1.00 93.94 109 ALA A O 1
ATOM 834 N N . SER A 1 110 ? 4.728 -16.964 1.724 1.00 98.00 110 SER A N 1
ATOM 835 C CA . SER A 1 110 ? 5.386 -16.591 0.472 1.00 98.00 110 SER A CA 1
ATOM 836 C C . SER A 1 110 ? 5.802 -17.831 -0.305 1.00 98.00 110 SER A C 1
ATOM 838 O O . SER A 1 110 ? 6.442 -18.733 0.236 1.00 98.00 110 SER A O 1
ATOM 840 N N . ILE A 1 111 ? 5.426 -17.882 -1.581 1.00 98.12 111 ILE A N 1
ATOM 841 C CA . ILE A 1 111 ? 5.678 -19.014 -2.468 1.00 98.12 111 ILE A CA 1
ATOM 842 C C . ILE A 1 111 ? 6.295 -18.491 -3.761 1.00 98.12 111 ILE A C 1
ATOM 844 O O . ILE A 1 111 ? 5.694 -17.691 -4.482 1.00 98.12 111 ILE A O 1
ATOM 848 N N . LYS A 1 112 ? 7.495 -18.984 -4.077 1.00 97.88 112 LYS A N 1
ATOM 849 C CA . LYS A 1 112 ? 8.126 -18.777 -5.383 1.00 97.88 112 LYS A CA 1
ATOM 850 C C . LYS A 1 112 ? 7.525 -19.753 -6.387 1.00 97.88 112 LYS A C 1
ATOM 852 O O . LYS A 1 112 ? 7.539 -20.962 -6.169 1.00 97.88 112 LYS A O 1
ATOM 857 N N . LEU A 1 113 ? 7.019 -19.217 -7.485 1.00 96.31 113 LEU A N 1
ATOM 858 C CA . LEU A 1 113 ? 6.445 -19.970 -8.589 1.00 96.31 113 LEU A CA 1
ATOM 859 C C . LEU A 1 113 ? 7.430 -20.000 -9.772 1.00 96.31 113 LEU A C 1
ATOM 861 O O . LEU A 1 113 ? 8.362 -19.189 -9.835 1.00 96.31 113 LEU A O 1
ATOM 865 N N . PRO A 1 114 ? 7.244 -20.918 -10.737 1.00 95.75 114 PRO A N 1
ATOM 866 C CA . PRO A 1 114 ? 8.009 -20.906 -11.980 1.00 95.75 114 PRO A CA 1
ATOM 867 C C . PRO A 1 114 ? 7.908 -19.570 -12.734 1.00 95.75 114 PRO A C 1
ATOM 869 O O . PRO A 1 114 ? 7.015 -18.757 -12.497 1.00 95.75 114 PRO A O 1
ATOM 872 N N . TYR A 1 115 ? 8.827 -19.358 -13.681 1.00 93.19 115 TYR A N 1
ATOM 873 C CA . TYR A 1 115 ? 8.865 -18.175 -14.557 1.00 93.19 115 TYR A CA 1
ATOM 874 C C . TYR A 1 115 ? 9.057 -16.831 -13.836 1.00 93.19 115 TYR A C 1
ATOM 876 O O . TYR A 1 115 ? 8.663 -15.791 -14.355 1.00 93.19 115 TYR A O 1
ATOM 884 N N . GLY A 1 116 ? 9.696 -16.835 -12.662 1.00 94.75 116 GLY A N 1
ATOM 885 C CA . GLY A 1 116 ? 10.032 -15.605 -11.938 1.00 94.75 116 GLY A CA 1
ATOM 886 C C . GLY A 1 116 ? 8.849 -14.975 -11.203 1.00 94.75 116 GLY A C 1
ATOM 887 O O . GLY A 1 116 ? 8.905 -13.800 -10.849 1.00 94.75 116 GLY A O 1
ATOM 888 N N . LEU A 1 117 ? 7.774 -15.734 -10.983 1.00 97.56 117 LEU A N 1
ATOM 889 C CA . LEU A 1 117 ? 6.616 -15.285 -10.222 1.00 97.56 117 LEU A CA 1
ATOM 890 C C . LEU A 1 117 ? 6.796 -15.574 -8.728 1.00 97.56 117 LEU A C 1
ATOM 892 O O . LEU A 1 117 ? 7.435 -16.542 -8.320 1.00 97.56 117 LEU A O 1
ATOM 896 N N . THR A 1 118 ? 6.229 -14.732 -7.876 1.00 98.56 118 THR A N 1
ATOM 897 C CA . THR A 1 118 ? 6.158 -14.963 -6.429 1.00 98.56 118 THR A CA 1
ATOM 898 C C . THR A 1 118 ? 4.813 -14.478 -5.925 1.00 98.56 118 THR A C 1
ATOM 900 O O . THR A 1 118 ? 4.436 -13.339 -6.184 1.00 98.56 118 THR A O 1
ATOM 903 N N . VAL A 1 119 ? 4.099 -15.335 -5.203 1.00 98.50 119 VAL A N 1
ATOM 904 C CA . VAL A 1 119 ? 2.877 -14.962 -4.486 1.00 98.50 119 VAL A CA 1
ATOM 905 C C . VAL A 1 119 ? 3.237 -14.796 -3.021 1.00 98.50 119 VAL A C 1
ATOM 907 O O . VAL A 1 119 ? 4.010 -15.582 -2.477 1.00 98.50 119 VAL A O 1
ATOM 910 N N . SER A 1 120 ? 2.751 -13.746 -2.379 1.00 98.31 120 SER A N 1
ATOM 911 C CA . SER A 1 120 ? 2.940 -13.524 -0.946 1.00 98.31 120 SER A CA 1
ATOM 912 C C . SER A 1 120 ? 1.674 -12.953 -0.343 1.00 98.31 120 SER A C 1
ATOM 914 O O . SER A 1 120 ? 0.991 -12.180 -1.005 1.00 98.31 120 SER A O 1
ATOM 916 N N . ASP A 1 121 ? 1.372 -13.353 0.881 1.00 97.69 121 ASP A N 1
ATOM 917 C CA . ASP A 1 121 ? 0.186 -12.933 1.611 1.00 97.69 121 ASP A CA 1
ATOM 918 C C . ASP A 1 121 ? 0.561 -12.600 3.055 1.00 97.69 121 ASP A C 1
ATOM 920 O O . ASP A 1 121 ? 1.344 -13.319 3.682 1.00 97.69 121 ASP A O 1
ATOM 924 N N . GLU A 1 122 ? 0.012 -11.503 3.557 1.00 95.75 122 GLU A N 1
ATOM 925 C CA . GLU A 1 122 ? 0.118 -11.056 4.944 1.00 95.75 122 GLU A CA 1
ATOM 926 C C . GLU A 1 122 ? -1.308 -10.839 5.450 1.00 95.75 122 GLU A C 1
ATOM 928 O O . GLU A 1 122 ? -2.007 -9.969 4.938 1.00 95.75 122 GLU A O 1
ATOM 933 N N . LEU A 1 123 ? -1.770 -11.644 6.404 1.00 95.50 123 LEU A N 1
ATOM 934 C CA . LEU A 1 123 ? -3.138 -11.633 6.920 1.00 95.50 123 LEU A CA 1
ATOM 935 C C . LEU A 1 123 ? -3.114 -11.528 8.442 1.00 95.50 123 LEU A C 1
ATOM 937 O O . LEU A 1 123 ? -2.507 -12.359 9.111 1.00 95.50 123 LEU A O 1
ATOM 941 N N . THR A 1 124 ? -3.835 -10.558 8.985 1.00 95.25 124 THR A N 1
ATOM 942 C CA . THR A 1 124 ? -3.978 -10.351 10.426 1.00 95.25 124 THR A CA 1
ATOM 943 C C . THR A 1 124 ? -5.451 -10.338 10.783 1.00 95.25 124 THR A C 1
ATOM 945 O O . THR A 1 124 ? -6.205 -9.555 10.215 1.00 95.25 124 THR A O 1
ATOM 948 N N . PHE A 1 125 ? -5.845 -11.158 11.753 1.00 95.31 125 PHE A N 1
ATOM 949 C CA . PHE A 1 125 ? -7.118 -11.029 12.461 1.00 95.31 125 PHE A CA 1
ATOM 950 C C . PHE A 1 125 ? -6.842 -10.467 13.843 1.00 95.31 125 PHE A C 1
ATOM 952 O O . PHE A 1 125 ? -5.989 -11.005 14.553 1.00 95.31 125 PHE A O 1
ATOM 959 N N . LEU A 1 126 ? -7.558 -9.417 14.228 1.00 94.50 126 LEU A N 1
ATOM 960 C CA . LEU A 1 126 ? -7.299 -8.696 15.463 1.00 94.50 126 LEU A CA 1
ATOM 961 C C . LEU A 1 126 ? -8.598 -8.447 16.226 1.00 94.50 126 LEU A C 1
ATOM 963 O O . LEU A 1 126 ? -9.601 -8.008 15.677 1.00 94.50 126 LEU A O 1
ATOM 967 N N . ASP A 1 127 ? -8.543 -8.720 17.519 1.00 93.69 127 ASP A N 1
ATOM 968 C CA . ASP A 1 127 ? -9.544 -8.354 18.506 1.00 93.69 127 ASP A CA 1
ATOM 969 C C . ASP A 1 127 ? -8.904 -7.337 19.454 1.00 93.69 127 ASP A C 1
ATOM 971 O O . ASP A 1 127 ? -7.757 -7.510 19.890 1.00 93.69 127 ASP A O 1
ATOM 975 N N . SER A 1 128 ? -9.608 -6.247 19.734 1.00 92.00 128 SER A N 1
ATOM 976 C CA . SER A 1 128 ? -9.049 -5.103 20.447 1.00 92.00 128 SER A CA 1
ATOM 977 C C . SER A 1 128 ? -10.061 -4.512 21.407 1.00 92.00 128 SER A C 1
ATOM 979 O O . SER A 1 128 ? -11.229 -4.414 21.068 1.00 92.00 128 SER A O 1
ATOM 981 N N . GLU A 1 129 ? -9.615 -4.102 22.591 1.00 91.81 129 GLU A N 1
ATOM 982 C CA . GLU A 1 129 ? -10.499 -3.626 23.654 1.00 91.81 129 GLU A CA 1
ATOM 983 C C . GLU A 1 129 ? -9.811 -2.558 24.521 1.00 91.81 129 GLU A C 1
ATOM 985 O O . GLU A 1 129 ? -8.698 -2.751 25.026 1.00 91.81 129 GLU A O 1
ATOM 990 N N . ASP A 1 130 ? -10.506 -1.450 24.767 1.00 90.19 130 ASP A N 1
ATOM 991 C CA . ASP A 1 130 ? -10.323 -0.602 25.941 1.00 90.19 130 ASP A CA 1
ATOM 992 C C . ASP A 1 130 ? -10.983 -1.288 27.146 1.00 90.19 130 ASP A C 1
ATOM 994 O O . ASP A 1 130 ? -12.188 -1.168 27.389 1.00 90.19 130 ASP A O 1
ATOM 998 N N . LYS A 1 131 ? -10.175 -1.978 27.954 1.00 87.31 131 LYS A N 1
ATOM 999 C CA . LYS A 1 131 ? -10.640 -2.722 29.135 1.00 87.31 131 LYS A CA 1
ATOM 1000 C C . LYS A 1 131 ? -11.197 -1.830 30.240 1.00 87.31 131 LYS A C 1
ATOM 1002 O O . LYS A 1 131 ? -11.779 -2.349 31.190 1.00 87.31 131 LYS A O 1
ATOM 1007 N N . SER A 1 132 ? -10.972 -0.518 30.181 1.00 85.62 132 SER A N 1
ATOM 1008 C CA . SER A 1 132 ? -11.562 0.414 31.143 1.00 85.62 132 SER A CA 1
ATOM 1009 C C . SER A 1 132 ? -13.029 0.716 30.829 1.00 85.62 132 SER A C 1
ATOM 1011 O O . SER A 1 132 ? -13.795 1.009 31.745 1.00 85.62 132 SER A O 1
ATOM 1013 N N . LYS A 1 133 ? -13.426 0.594 29.555 1.00 84.81 133 LYS A N 1
ATOM 1014 C CA . LYS A 1 133 ? -14.787 0.866 29.066 1.00 84.81 133 LYS A CA 1
ATOM 1015 C C . LYS A 1 133 ? -15.524 -0.385 28.583 1.00 84.81 133 LYS A C 1
ATOM 1017 O O . LYS A 1 133 ? -16.740 -0.329 28.436 1.00 84.81 133 LYS A O 1
ATOM 1022 N N . GLY A 1 134 ? -14.812 -1.489 28.346 1.00 86.94 134 GLY A N 1
ATOM 1023 C CA . GLY A 1 134 ? -15.368 -2.702 27.742 1.00 86.94 134 GLY A CA 1
ATOM 1024 C C . GLY A 1 134 ? -15.807 -2.478 26.293 1.00 86.94 134 GLY A C 1
ATOM 1025 O O . GLY A 1 134 ? -16.834 -3.002 25.874 1.00 86.94 134 GLY A O 1
ATOM 1026 N N . GLN A 1 135 ? -15.091 -1.613 25.573 1.00 89.19 135 GLN A N 1
ATOM 1027 C CA . GLN A 1 135 ? -15.394 -1.201 24.200 1.00 89.19 135 GLN A CA 1
ATOM 1028 C C . GLN A 1 135 ? -14.191 -1.469 23.304 1.00 89.19 135 GLN A C 1
ATOM 1030 O O . GLN A 1 135 ? -13.059 -1.407 23.779 1.00 89.19 135 GLN A O 1
ATOM 1035 N N . ASP A 1 136 ? -14.424 -1.704 22.017 1.00 90.44 136 ASP A N 1
ATOM 1036 C CA . ASP A 1 136 ? -13.344 -1.900 21.052 1.00 90.44 136 ASP A CA 1
ATOM 1037 C C . ASP A 1 136 ? -12.456 -0.650 20.934 1.00 90.44 136 ASP A C 1
ATOM 1039 O O . ASP A 1 136 ? -12.915 0.485 21.112 1.00 90.44 136 ASP A O 1
ATOM 1043 N N . LEU A 1 137 ? -11.172 -0.839 20.613 1.00 88.94 137 LEU A N 1
ATOM 1044 C CA . LEU A 1 137 ? -10.295 0.294 20.318 1.00 88.94 137 LEU A CA 1
ATOM 1045 C C . LEU A 1 137 ? -10.698 0.941 18.985 1.00 88.94 137 LEU A C 1
ATOM 1047 O O . LEU A 1 137 ? -10.970 0.264 17.993 1.00 88.94 137 LEU A O 1
ATOM 1051 N N . LEU A 1 138 ? -10.695 2.275 18.948 1.00 87.94 138 LEU A N 1
ATOM 1052 C CA . LEU A 1 138 ? -10.919 3.017 17.709 1.00 87.94 138 LEU A CA 1
ATOM 1053 C C . LEU A 1 138 ? -9.734 2.838 16.750 1.00 87.94 138 LEU A C 1
ATOM 1055 O O . LEU A 1 138 ? -8.580 2.782 17.172 1.00 87.94 138 LEU A O 1
ATOM 1059 N N . TYR A 1 139 ? -10.036 2.827 15.454 1.00 86.25 139 TYR A N 1
ATOM 1060 C CA . TYR A 1 139 ? -9.099 2.737 14.332 1.00 86.25 139 TYR A CA 1
ATOM 1061 C C . TYR A 1 139 ? -8.287 1.440 14.289 1.00 86.25 139 TYR A C 1
ATOM 1063 O O . TYR A 1 139 ? -7.205 1.397 13.701 1.00 86.25 139 TYR A O 1
ATOM 1071 N N . VAL A 1 140 ? -8.812 0.389 14.919 1.00 88.81 140 VAL A N 1
ATOM 1072 C CA . VAL A 1 140 ? -8.254 -0.957 14.869 1.00 88.81 140 VAL A CA 1
ATOM 1073 C C . VAL A 1 140 ? -9.189 -1.841 14.037 1.00 88.81 140 VAL A C 1
ATOM 1075 O O . VAL A 1 140 ? -10.293 -2.145 14.491 1.00 88.81 140 VAL A O 1
ATOM 1078 N N . PRO A 1 141 ? -8.798 -2.221 12.809 1.00 91.56 141 PRO A N 1
ATOM 1079 C CA . PRO A 1 141 ? -9.605 -3.099 11.969 1.00 91.56 141 PRO A CA 1
ATOM 1080 C C . PRO A 1 141 ? -9.583 -4.543 12.467 1.00 91.56 141 PRO A C 1
ATOM 1082 O O . PRO A 1 141 ? -8.557 -5.037 12.935 1.00 91.56 141 PRO A O 1
ATOM 1085 N N . ASP A 1 142 ? -10.721 -5.223 12.315 1.00 94.12 142 ASP A N 1
ATOM 1086 C CA . ASP A 1 142 ? -10.897 -6.631 12.700 1.00 94.12 142 ASP A CA 1
ATOM 1087 C C . ASP A 1 142 ? -10.076 -7.601 11.835 1.00 94.12 142 ASP A C 1
ATOM 1089 O O . ASP A 1 142 ? -9.607 -8.640 12.310 1.00 94.12 142 ASP A O 1
ATOM 1093 N N . VAL A 1 143 ? -9.856 -7.246 10.569 1.00 95.44 143 VAL A N 1
ATOM 1094 C CA . VAL A 1 143 ? -8.980 -7.968 9.648 1.00 95.44 143 VAL A CA 1
ATOM 1095 C C . VAL A 1 143 ? -8.163 -7.005 8.789 1.00 95.44 143 VAL A C 1
ATOM 1097 O O . VAL A 1 143 ? -8.655 -5.975 8.333 1.00 95.44 143 VAL A O 1
ATOM 1100 N N . THR A 1 144 ? -6.908 -7.350 8.514 1.00 95.25 144 THR A N 1
ATOM 1101 C CA . THR A 1 144 ? -6.117 -6.709 7.454 1.00 95.25 144 THR A CA 1
ATOM 1102 C C . THR A 1 144 ? -5.452 -7.766 6.594 1.00 95.25 144 THR A C 1
ATOM 1104 O O . THR A 1 144 ? -5.036 -8.807 7.096 1.00 95.25 144 THR A O 1
ATOM 1107 N N . ASN A 1 145 ? -5.370 -7.517 5.291 1.00 95.69 145 ASN A N 1
ATOM 1108 C CA . ASN A 1 145 ? -4.750 -8.427 4.347 1.00 95.69 145 ASN A CA 1
ATOM 1109 C C . ASN A 1 145 ? -3.944 -7.672 3.287 1.00 95.69 145 ASN A C 1
ATOM 1111 O O . ASN A 1 145 ? -4.413 -6.676 2.742 1.00 95.69 145 ASN A O 1
ATOM 1115 N N . THR A 1 146 ? -2.752 -8.166 2.967 1.00 96.81 146 THR A N 1
ATOM 1116 C CA . THR A 1 146 ? -1.963 -7.740 1.813 1.00 96.81 146 THR A CA 1
ATOM 1117 C C . THR A 1 146 ? -1.579 -8.957 0.985 1.00 96.81 146 THR A C 1
ATOM 1119 O O . THR A 1 146 ? -0.602 -9.640 1.285 1.00 96.81 146 THR A O 1
ATOM 1122 N N . LEU A 1 147 ? -2.305 -9.169 -0.110 1.00 97.94 147 LEU A N 1
ATOM 1123 C CA . LEU A 1 147 ? -1.973 -10.165 -1.119 1.00 97.94 147 LEU A CA 1
ATOM 1124 C C . LEU A 1 147 ? -1.126 -9.521 -2.218 1.00 97.94 147 LEU A C 1
ATOM 1126 O O . LEU A 1 147 ? -1.476 -8.480 -2.778 1.00 97.94 147 LEU A O 1
ATOM 1130 N N . LYS A 1 148 ? -0.009 -10.149 -2.573 1.00 98.44 148 LYS A N 1
ATOM 1131 C CA . LYS A 1 148 ? 0.936 -9.657 -3.577 1.00 98.44 148 LYS A CA 1
ATOM 1132 C C . LYS A 1 148 ? 1.280 -10.741 -4.588 1.00 98.44 148 LYS A C 1
ATOM 1134 O O . LYS A 1 148 ? 1.771 -11.806 -4.226 1.00 98.44 148 LYS A O 1
ATOM 1139 N N . LEU A 1 149 ? 1.134 -10.412 -5.868 1.00 98.50 149 LEU A N 1
ATOM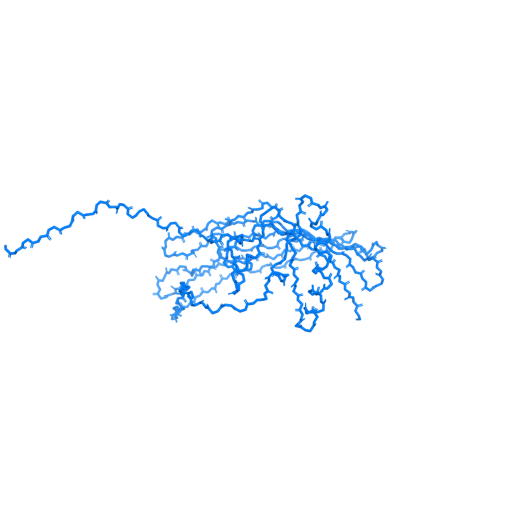 1140 C CA . LEU A 1 149 ? 1.736 -11.153 -6.974 1.00 98.50 149 LEU A CA 1
ATOM 1141 C C . LEU A 1 149 ? 2.904 -10.337 -7.522 1.00 98.50 149 LEU A C 1
ATOM 1143 O O . LEU A 1 149 ? 2.706 -9.238 -8.031 1.00 98.50 149 LEU A O 1
ATOM 1147 N N . ALA A 1 150 ? 4.117 -10.865 -7.425 1.00 98.25 150 ALA A N 1
ATOM 1148 C CA . ALA A 1 150 ? 5.328 -10.265 -7.965 1.00 98.25 150 ALA A CA 1
ATOM 1149 C C . ALA A 1 150 ? 5.841 -11.054 -9.172 1.00 98.25 150 ALA A C 1
ATOM 1151 O O . ALA A 1 150 ? 5.732 -12.277 -9.219 1.00 98.25 150 ALA A O 1
ATOM 1152 N N . TYR A 1 151 ? 6.447 -10.341 -10.113 1.00 97.81 151 TYR A N 1
ATOM 1153 C CA . TYR A 1 151 ? 7.170 -10.886 -11.252 1.00 97.81 151 TYR A CA 1
ATOM 1154 C C . TYR A 1 151 ? 8.575 -10.291 -11.288 1.00 97.81 151 TYR A C 1
ATOM 1156 O O . TYR A 1 151 ? 8.745 -9.081 -11.126 1.00 97.81 151 TYR A O 1
ATOM 1164 N N . GLY A 1 152 ? 9.577 -11.128 -11.527 1.00 96.12 152 GLY A N 1
ATOM 1165 C CA . GLY A 1 152 ? 10.959 -10.720 -11.723 1.00 96.12 152 GLY A CA 1
ATOM 1166 C C . GLY A 1 152 ? 11.621 -11.576 -12.791 1.00 96.12 152 GLY A C 1
ATOM 1167 O O . GLY A 1 152 ? 11.759 -12.786 -12.632 1.00 96.12 152 GLY A O 1
ATOM 1168 N N . ALA A 1 153 ? 12.062 -10.940 -13.872 1.00 92.06 153 ALA A N 1
ATOM 1169 C CA . ALA A 1 153 ? 12.809 -11.581 -14.942 1.00 92.0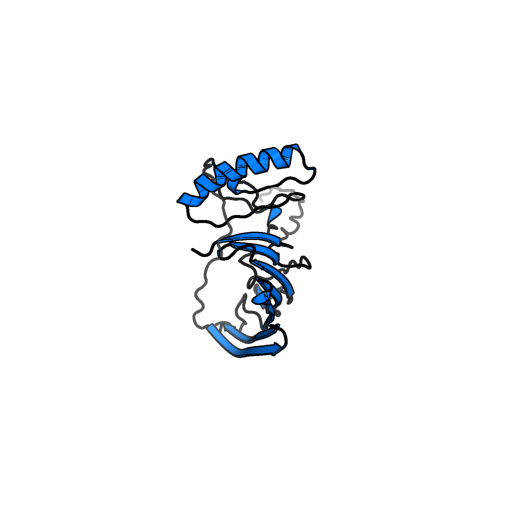6 153 ALA A CA 1
ATOM 1170 C C . ALA A 1 153 ? 14.135 -10.858 -15.160 1.00 92.06 153 ALA A C 1
ATOM 1172 O O . ALA A 1 153 ? 14.216 -9.852 -15.868 1.00 92.06 153 ALA A O 1
ATOM 1173 N N . GLU A 1 154 ? 15.193 -11.410 -14.566 1.00 83.06 154 GLU A N 1
ATOM 1174 C CA . GLU A 1 154 ? 16.541 -10.838 -14.622 1.00 83.06 154 GLU A CA 1
ATOM 1175 C C . GLU A 1 154 ? 17.032 -10.656 -16.061 1.00 83.06 154 GLU A C 1
ATOM 1177 O O . GLU A 1 154 ? 17.545 -9.593 -16.403 1.00 83.06 154 GLU A O 1
ATOM 1182 N N . ARG A 1 155 ? 16.792 -11.647 -16.933 1.00 86.88 155 ARG A N 1
ATOM 1183 C CA . ARG A 1 155 ? 17.247 -11.625 -18.333 1.00 86.88 155 ARG A CA 1
ATOM 1184 C C . ARG A 1 155 ? 16.663 -10.468 -19.145 1.00 86.88 155 ARG A C 1
ATOM 1186 O O . ARG A 1 155 ? 17.343 -9.937 -20.014 1.00 86.88 155 ARG A O 1
ATOM 1193 N N . SER A 1 156 ? 15.409 -10.098 -18.897 1.00 89.31 156 SER A N 1
ATOM 1194 C CA . SER A 1 156 ? 14.748 -8.985 -19.588 1.00 89.31 156 SER A CA 1
ATOM 1195 C C . SER A 1 156 ? 14.800 -7.676 -18.798 1.00 89.31 156 SER A C 1
ATOM 1197 O O . SER A 1 156 ? 14.319 -6.655 -19.284 1.00 89.31 156 SER A O 1
ATOM 1199 N N . GLY A 1 157 ? 15.335 -7.705 -17.572 1.00 92.69 157 GLY A N 1
ATOM 1200 C CA . GLY A 1 157 ? 15.386 -6.560 -16.668 1.00 92.69 157 GLY A CA 1
ATOM 1201 C C . GLY A 1 157 ? 14.022 -6.098 -16.152 1.00 92.69 157 GLY A C 1
ATOM 1202 O O . GLY A 1 157 ? 13.943 -5.012 -15.581 1.00 92.69 157 GLY A O 1
ATOM 1203 N N . PHE A 1 158 ? 12.957 -6.879 -16.356 1.00 95.25 158 PHE A N 1
ATOM 1204 C CA . PHE A 1 158 ? 11.608 -6.521 -15.920 1.00 95.25 158 PHE A CA 1
ATOM 1205 C C . PHE A 1 158 ? 11.366 -6.989 -14.492 1.00 95.25 158 PHE A C 1
ATOM 1207 O O . PHE A 1 158 ? 11.673 -8.125 -14.134 1.00 95.25 158 PHE A O 1
ATOM 1214 N N . ASN A 1 159 ? 10.760 -6.121 -13.694 1.00 96.25 159 ASN A N 1
ATOM 1215 C CA . ASN A 1 159 ? 10.203 -6.475 -12.402 1.00 96.25 159 ASN A CA 1
ATOM 1216 C C . ASN A 1 159 ? 8.876 -5.744 -12.207 1.00 96.25 159 ASN A C 1
ATOM 1218 O O . ASN A 1 159 ? 8.686 -4.650 -12.723 1.00 96.25 159 ASN A O 1
ATOM 1222 N N . GLY A 1 160 ? 7.936 -6.346 -11.501 1.00 97.19 160 GLY A N 1
ATOM 1223 C CA . GLY A 1 160 ? 6.637 -5.733 -11.273 1.00 97.19 160 GLY A CA 1
ATOM 1224 C C . GLY A 1 160 ? 5.863 -6.448 -10.188 1.00 97.19 160 GLY A C 1
ATOM 1225 O O . GLY A 1 160 ? 6.233 -7.542 -9.761 1.00 97.19 160 GLY A O 1
ATOM 1226 N N . ASN A 1 161 ? 4.803 -5.818 -9.703 1.00 98.31 161 ASN A N 1
ATOM 1227 C CA . ASN A 1 161 ? 3.872 -6.460 -8.795 1.00 98.31 161 ASN A CA 1
ATOM 1228 C C . ASN A 1 161 ? 2.472 -5.863 -8.884 1.00 98.31 161 ASN A C 1
ATOM 1230 O O . ASN A 1 161 ? 2.304 -4.697 -9.227 1.00 98.31 161 ASN A O 1
ATOM 1234 N N . ILE A 1 162 ? 1.494 -6.687 -8.528 1.00 98.38 162 ILE A N 1
ATOM 1235 C CA . ILE A 1 162 ? 0.142 -6.273 -8.174 1.00 98.38 162 ILE A CA 1
ATOM 1236 C C . ILE A 1 162 ? -0.016 -6.546 -6.682 1.00 98.38 162 ILE A C 1
ATOM 1238 O O . ILE A 1 162 ? 0.372 -7.617 -6.205 1.00 98.38 162 ILE A O 1
ATOM 1242 N N . ARG A 1 163 ? -0.568 -5.580 -5.952 1.00 97.69 163 ARG A N 1
ATOM 1243 C CA . ARG A 1 163 ? -0.861 -5.685 -4.525 1.00 97.69 163 ARG A CA 1
ATOM 1244 C C . ARG A 1 163 ? -2.334 -5.393 -4.288 1.00 97.69 163 ARG A C 1
ATOM 1246 O O . ARG A 1 163 ? -2.814 -4.340 -4.693 1.00 97.69 163 ARG A O 1
ATOM 1253 N N . VAL A 1 164 ? -3.016 -6.307 -3.614 1.00 97.25 164 VAL A N 1
ATOM 1254 C CA . VAL A 1 164 ? -4.383 -6.148 -3.124 1.00 97.25 164 VAL A CA 1
ATOM 1255 C C . VAL A 1 164 ? -4.299 -5.965 -1.615 1.00 97.25 164 VAL A C 1
ATOM 1257 O O . VAL A 1 164 ? -3.814 -6.849 -0.915 1.00 97.25 164 VAL A O 1
ATOM 1260 N N . VAL A 1 165 ? -4.708 -4.799 -1.129 1.00 94.69 165 VAL A N 1
ATOM 1261 C CA . VAL A 1 165 ? -4.708 -4.448 0.293 1.00 94.69 165 VAL A CA 1
ATOM 1262 C C . VAL A 1 165 ? -6.152 -4.382 0.755 1.00 94.69 165 VAL A C 1
ATOM 1264 O O . VAL A 1 165 ? -6.875 -3.483 0.339 1.00 94.69 165 VAL A O 1
ATOM 1267 N N . SER A 1 166 ? -6.571 -5.312 1.602 1.00 94.25 166 SER A N 1
ATOM 1268 C CA . SER A 1 166 ? -7.924 -5.353 2.158 1.00 94.25 166 SER A CA 1
ATOM 1269 C C . SER A 1 166 ? -7.888 -4.983 3.633 1.00 94.25 166 SER A C 1
ATOM 1271 O O . SER A 1 166 ? -7.023 -5.440 4.379 1.00 94.25 166 SER A O 1
ATOM 1273 N N . VAL A 1 167 ? -8.833 -4.159 4.060 1.00 93.06 167 VAL A N 1
ATOM 1274 C CA . VAL A 1 167 ? -9.004 -3.760 5.455 1.00 93.06 167 VAL A CA 1
ATOM 1275 C C . VAL A 1 167 ? -10.457 -3.992 5.822 1.00 93.06 167 VAL A C 1
ATOM 1277 O O . VAL A 1 167 ? -11.360 -3.614 5.080 1.00 93.06 167 VAL A O 1
ATOM 1280 N N . GLY A 1 168 ? -10.671 -4.672 6.937 1.00 92.94 168 GLY A N 1
ATOM 1281 C CA . GLY A 1 168 ? -11.984 -4.954 7.475 1.00 92.94 168 GLY A CA 1
ATOM 1282 C C . GLY A 1 168 ? -12.620 -3.741 8.136 1.00 92.94 168 GLY A C 1
ATOM 1283 O O . GLY A 1 168 ? -12.157 -2.604 8.032 1.00 92.94 168 GLY A O 1
ATOM 1284 N N . THR A 1 169 ? -13.725 -3.995 8.814 1.00 93.12 169 THR A N 1
ATOM 1285 C CA . THR A 1 169 ? -14.479 -2.949 9.496 1.00 93.12 169 THR A CA 1
ATOM 1286 C C . THR A 1 169 ? -13.761 -2.478 10.754 1.00 93.12 169 THR A C 1
ATOM 1288 O O . THR A 1 169 ? -13.110 -3.260 11.444 1.00 93.12 169 THR A O 1
ATOM 1291 N N . GLN A 1 170 ? -13.916 -1.198 11.090 1.00 89.50 170 GLN A N 1
ATOM 1292 C CA . GLN A 1 170 ? -13.317 -0.622 12.297 1.00 89.50 170 GLN A CA 1
ATOM 1293 C C . GLN A 1 170 ? -14.187 0.476 12.895 1.00 89.50 170 GLN A C 1
ATOM 1295 O O . GLN A 1 170 ? -14.915 1.169 12.183 1.00 89.50 170 GLN A O 1
ATOM 1300 N N . TRP A 1 171 ? -14.087 0.673 14.204 1.00 88.88 171 TRP A N 1
ATOM 1301 C CA . TRP A 1 171 ? -14.709 1.815 14.865 1.00 88.88 171 TRP A CA 1
ATOM 1302 C C . TRP A 1 171 ? -13.887 3.071 14.607 1.00 88.88 171 TRP A C 1
ATOM 1304 O O . TRP A 1 171 ? -12.679 3.061 14.804 1.00 88.88 171 TRP A O 1
ATOM 1314 N N . VAL A 1 172 ? -14.518 4.153 14.165 1.00 85.56 172 VAL A N 1
ATOM 1315 C CA . VAL A 1 172 ? -13.841 5.448 13.950 1.00 85.56 172 VAL A CA 1
ATOM 1316 C C . VAL A 1 172 ? -14.257 6.478 14.995 1.00 85.56 172 VAL A C 1
ATOM 1318 O O . VAL A 1 172 ? -13.480 7.355 15.350 1.00 85.56 172 VAL A O 1
ATOM 1321 N N . GLU A 1 173 ? -15.445 6.316 15.573 1.00 83.19 173 GLU A N 1
ATOM 1322 C CA . GLU A 1 173 ? -15.920 7.073 16.729 1.00 83.19 173 GLU A CA 1
ATOM 1323 C C . GLU A 1 173 ? -16.787 6.166 17.611 1.00 83.19 173 GLU A C 1
ATOM 1325 O O . GLU A 1 173 ? -17.147 5.049 17.224 1.00 83.19 173 GLU A O 1
ATOM 1330 N N . ASN A 1 174 ? -17.181 6.656 18.790 1.00 77.81 174 ASN A N 1
ATOM 1331 C CA . ASN A 1 174 ? -18.141 5.947 19.632 1.00 77.81 174 ASN A CA 1
ATOM 1332 C C . ASN A 1 174 ? -19.460 5.740 18.870 1.00 77.81 174 ASN A C 1
ATOM 1334 O O . ASN A 1 174 ? -20.158 6.701 18.556 1.00 77.81 174 ASN A O 1
ATOM 1338 N N . ASN A 1 175 ? -19.814 4.476 18.629 1.00 82.44 175 ASN A N 1
ATOM 1339 C CA . ASN A 1 175 ? -20.986 4.035 17.861 1.00 82.44 175 ASN A CA 1
ATOM 1340 C C . ASN A 1 175 ? -20.942 4.315 16.346 1.00 82.44 175 ASN A C 1
ATOM 1342 O O . ASN A 1 175 ? -21.941 4.070 15.670 1.00 82.44 175 ASN A O 1
ATOM 1346 N N . VAL A 1 176 ? -19.810 4.768 15.793 1.00 86.19 176 VAL A N 1
ATOM 1347 C CA . VAL A 1 176 ? -19.635 4.934 14.340 1.00 86.19 176 VAL A CA 1
ATOM 1348 C C . VAL A 1 176 ? -18.616 3.923 13.834 1.00 86.19 176 VAL A C 1
ATOM 1350 O O . VAL A 1 176 ? -17.445 3.948 14.220 1.00 86.19 176 VAL A O 1
ATOM 1353 N N . ARG A 1 177 ? -19.069 3.039 12.944 1.00 88.62 177 ARG A N 1
ATOM 1354 C CA . ARG A 1 177 ? -18.253 1.993 12.327 1.00 88.62 177 ARG A CA 1
ATOM 1355 C C . ARG A 1 177 ? -18.035 2.325 10.856 1.00 88.62 177 ARG A C 1
ATOM 1357 O O . ARG A 1 177 ? -18.995 2.614 10.149 1.00 88.62 177 ARG A O 1
ATOM 1364 N N . ALA A 1 178 ? -16.783 2.305 10.419 1.00 88.31 178 ALA A N 1
ATOM 1365 C CA . ALA A 1 178 ? -16.434 2.429 9.015 1.00 88.31 178 ALA A CA 1
ATOM 1366 C C . ALA A 1 178 ? -16.468 1.052 8.344 1.00 88.31 178 ALA A C 1
ATOM 1368 O O . ALA A 1 178 ? -16.016 0.057 8.927 1.00 88.31 178 ALA A O 1
ATOM 1369 N N . ASP A 1 179 ? -16.991 1.024 7.119 1.00 90.88 179 ASP A N 1
ATOM 1370 C CA . ASP A 1 179 ? -17.004 -0.166 6.276 1.00 90.88 179 ASP A CA 1
ATOM 1371 C C . ASP A 1 179 ? -15.582 -0.592 5.889 1.00 90.88 179 ASP A C 1
ATOM 1373 O O . ASP A 1 179 ? -14.660 0.227 5.798 1.00 90.88 179 ASP A O 1
ATOM 1377 N N . GLY A 1 180 ? -15.416 -1.894 5.657 1.00 91.19 180 GLY A N 1
ATOM 1378 C CA . GLY A 1 180 ? -14.184 -2.434 5.096 1.00 91.19 180 GLY A CA 1
ATOM 1379 C C . GLY A 1 180 ? -13.977 -1.985 3.649 1.00 91.19 180 GLY A C 1
ATOM 1380 O O . GLY A 1 180 ? -14.920 -1.626 2.944 1.00 91.19 180 GLY A O 1
ATOM 1381 N N . TYR A 1 181 ? -12.730 -2.018 3.196 1.00 91.31 181 TYR A N 1
ATOM 1382 C CA . TYR A 1 181 ? -12.347 -1.578 1.859 1.00 91.31 181 TYR A CA 1
ATOM 1383 C C . TYR A 1 181 ? -11.223 -2.428 1.273 1.00 91.31 181 TYR A C 1
ATOM 1385 O O . TYR A 1 181 ? -10.539 -3.179 1.969 1.00 91.31 181 TYR A O 1
ATOM 1393 N N . THR A 1 182 ? -11.024 -2.321 -0.040 1.00 93.31 182 THR A N 1
ATOM 1394 C CA . THR A 1 182 ? -9.955 -3.023 -0.756 1.00 93.31 182 THR A CA 1
ATOM 1395 C C . THR A 1 182 ? -9.297 -2.096 -1.761 1.00 93.31 182 THR A C 1
ATOM 1397 O O . THR A 1 182 ? -9.965 -1.527 -2.611 1.00 93.31 182 THR A O 1
ATOM 1400 N N . LEU A 1 183 ? -7.977 -1.969 -1.697 1.00 92.06 183 LEU A N 1
ATOM 1401 C CA . LEU A 1 183 ? -7.182 -1.199 -2.642 1.00 92.06 183 LEU A CA 1
ATOM 1402 C C . LEU A 1 183 ? -6.403 -2.136 -3.548 1.00 92.06 183 LEU A C 1
ATOM 1404 O O . LEU A 1 183 ? -5.794 -3.099 -3.083 1.00 92.06 183 LEU A O 1
ATOM 1408 N N . VAL A 1 184 ? -6.367 -1.817 -4.838 1.00 95.81 184 VAL A N 1
ATOM 1409 C CA . VAL A 1 184 ? -5.518 -2.522 -5.800 1.00 95.81 184 VAL A CA 1
ATOM 1410 C C . VAL A 1 184 ? -4.468 -1.568 -6.334 1.00 95.81 184 VAL A C 1
ATOM 1412 O O . VAL A 1 184 ? -4.793 -0.511 -6.872 1.00 95.81 184 VAL A O 1
ATOM 1415 N N . ASN A 1 185 ? -3.212 -1.969 -6.183 1.00 94.81 185 ASN A N 1
ATOM 1416 C CA . ASN A 1 185 ? -2.037 -1.217 -6.593 1.00 94.81 185 ASN A CA 1
ATOM 1417 C C . ASN A 1 185 ? -1.238 -2.047 -7.598 1.00 94.81 185 ASN A C 1
ATOM 1419 O O . ASN A 1 185 ? -1.162 -3.273 -7.483 1.00 94.81 185 ASN A O 1
ATOM 1423 N N . ALA A 1 186 ? -0.604 -1.387 -8.558 1.00 96.88 186 ALA A N 1
ATOM 1424 C CA . ALA A 1 186 ? 0.283 -2.024 -9.516 1.00 96.88 186 ALA A CA 1
ATOM 1425 C C . ALA A 1 186 ? 1.575 -1.227 -9.673 1.00 96.88 186 ALA A C 1
ATOM 1427 O O . ALA A 1 186 ? 1.585 -0.001 -9.643 1.00 96.88 186 ALA A O 1
ATOM 1428 N N . TYR A 1 187 ? 2.671 -1.944 -9.880 1.00 97.62 187 TYR A N 1
ATOM 1429 C CA . TYR A 1 187 ? 3.993 -1.382 -10.102 1.00 97.62 187 TYR A CA 1
ATOM 1430 C C . TYR A 1 187 ? 4.720 -2.188 -11.172 1.00 97.62 187 TYR A C 1
ATOM 1432 O O . TYR A 1 187 ? 4.662 -3.419 -11.184 1.00 97.62 187 TYR A O 1
ATOM 1440 N N . LEU A 1 188 ? 5.447 -1.498 -12.041 1.00 97.31 188 LEU A N 1
ATOM 1441 C CA . LEU A 1 188 ? 6.291 -2.075 -13.073 1.00 97.31 188 LEU A CA 1
ATOM 1442 C C . LEU A 1 188 ? 7.588 -1.277 -13.166 1.00 97.31 188 LEU A C 1
ATOM 1444 O O . LEU A 1 188 ? 7.577 -0.049 -13.184 1.00 97.31 188 LEU A O 1
ATOM 1448 N N . ALA A 1 189 ? 8.703 -1.974 -13.311 1.00 96.62 189 ALA A N 1
ATOM 1449 C CA . ALA A 1 189 ? 9.980 -1.383 -13.638 1.00 96.62 189 ALA A CA 1
ATOM 1450 C C . ALA A 1 189 ? 10.751 -2.219 -14.655 1.00 96.62 189 ALA A C 1
ATOM 1452 O O . ALA A 1 189 ? 10.590 -3.437 -14.780 1.00 96.62 189 ALA A O 1
ATOM 1453 N N . LYS A 1 190 ? 11.613 -1.529 -15.395 1.00 96.38 190 LYS A N 1
ATOM 1454 C CA . LYS A 1 190 ? 12.484 -2.093 -16.415 1.00 96.38 190 LYS A CA 1
ATOM 1455 C C . LYS A 1 190 ? 13.881 -1.509 -16.264 1.00 96.38 190 LYS A C 1
ATOM 1457 O O . LYS A 1 190 ? 14.042 -0.290 -16.300 1.00 96.38 190 LYS A O 1
ATOM 1462 N N . LYS A 1 191 ? 14.894 -2.369 -16.168 1.00 95.38 191 LYS A N 1
ATOM 1463 C CA . LYS A 1 191 ? 16.292 -1.953 -16.326 1.00 95.38 191 LYS A CA 1
ATOM 1464 C C . LYS A 1 191 ? 16.501 -1.426 -17.746 1.00 95.38 191 LYS A C 1
ATOM 1466 O O . LYS A 1 191 ? 16.227 -2.131 -18.716 1.00 95.38 191 LYS A O 1
ATOM 1471 N N . VAL A 1 192 ? 16.956 -0.182 -17.857 1.00 94.19 192 VAL A N 1
ATOM 1472 C CA . VAL A 1 192 ? 17.278 0.472 -19.138 1.00 94.19 192 VAL A CA 1
ATOM 1473 C C . VAL A 1 192 ? 18.789 0.528 -19.383 1.00 94.19 192 VAL A C 1
ATOM 1475 O O . VAL A 1 192 ? 19.213 0.625 -20.530 1.00 94.19 192 VAL A O 1
ATOM 1478 N N . SER A 1 193 ? 19.595 0.399 -18.327 1.00 90.50 193 SER A N 1
ATOM 1479 C CA . SER A 1 193 ? 21.049 0.193 -18.366 1.00 90.50 193 SER A CA 1
ATOM 1480 C C . SER A 1 193 ? 21.487 -0.692 -17.184 1.00 90.50 193 SER A C 1
ATOM 1482 O O . SER A 1 193 ? 20.635 -1.220 -16.462 1.00 90.50 193 SER A O 1
ATOM 1484 N N . SER A 1 194 ? 22.799 -0.871 -16.982 1.00 87.94 194 SER A N 1
ATOM 1485 C CA . SER A 1 194 ? 23.364 -1.530 -15.790 1.00 87.94 194 SER A CA 1
ATOM 1486 C C . SER A 1 194 ? 22.903 -0.870 -14.491 1.00 87.94 194 SER A C 1
ATOM 1488 O O . SER A 1 194 ? 22.533 -1.568 -13.547 1.00 87.94 194 SER A O 1
ATOM 1490 N N . ASP A 1 195 ? 22.841 0.461 -14.502 1.00 89.94 195 ASP A N 1
ATOM 1491 C CA . ASP A 1 195 ? 22.751 1.289 -13.296 1.00 89.94 195 ASP A CA 1
ATOM 1492 C C . ASP A 1 195 ? 21.485 2.148 -13.281 1.00 89.94 195 ASP A C 1
ATOM 1494 O O . ASP A 1 195 ? 21.324 3.019 -12.433 1.00 89.94 195 ASP A O 1
ATOM 1498 N N . THR A 1 196 ? 20.579 1.960 -14.245 1.00 89.19 196 THR A N 1
ATOM 1499 C CA . THR A 1 196 ? 19.356 2.759 -14.379 1.00 89.19 196 THR A CA 1
ATOM 1500 C C . THR A 1 196 ? 18.143 1.882 -14.647 1.00 89.19 196 THR A C 1
ATOM 1502 O O . THR A 1 196 ? 18.146 1.023 -15.533 1.00 89.19 196 THR A O 1
ATOM 1505 N N . SER A 1 197 ? 17.063 2.141 -13.912 1.00 93.00 197 SER A N 1
ATOM 1506 C CA . SER A 1 197 ? 15.749 1.535 -14.131 1.00 93.00 197 SER A CA 1
ATOM 1507 C C . SER A 1 197 ? 14.683 2.603 -14.328 1.00 93.00 197 SER A C 1
ATOM 1509 O O . SER A 1 197 ? 14.648 3.572 -13.580 1.00 93.00 197 SER A O 1
ATOM 1511 N N . LEU A 1 198 ? 13.798 2.404 -15.301 1.00 93.25 198 LEU A N 1
ATOM 1512 C CA . LEU A 1 198 ? 12.558 3.164 -15.449 1.00 93.25 198 LEU A CA 1
ATOM 1513 C C . LEU A 1 198 ? 11.450 2.434 -14.699 1.00 93.25 198 LEU A C 1
ATOM 1515 O O . LEU A 1 198 ? 11.299 1.226 -14.881 1.00 93.25 198 LEU A O 1
ATOM 1519 N N . PHE A 1 199 ? 10.666 3.150 -13.901 1.00 94.69 199 PHE A N 1
ATOM 1520 C CA . PHE A 1 199 ? 9.516 2.588 -13.206 1.00 94.69 199 PHE A CA 1
ATOM 1521 C C . PHE A 1 199 ? 8.255 3.423 -13.397 1.00 94.69 199 PHE A C 1
ATOM 1523 O O . PHE A 1 199 ? 8.303 4.633 -13.621 1.00 94.69 199 PHE A O 1
ATOM 1530 N N . PHE A 1 200 ? 7.126 2.744 -13.266 1.00 94.44 200 PHE A N 1
ATOM 1531 C CA . PHE A 1 200 ? 5.787 3.297 -13.272 1.00 94.44 200 PHE A CA 1
ATOM 1532 C C . PHE A 1 200 ? 4.929 2.512 -12.282 1.00 94.44 200 PHE A C 1
ATOM 1534 O O . PHE A 1 200 ? 5.054 1.292 -12.170 1.00 94.44 200 PHE A O 1
ATOM 1541 N N . GLY A 1 201 ? 4.046 3.198 -11.576 1.00 92.94 201 GLY A N 1
ATOM 1542 C CA . GLY A 1 201 ? 3.101 2.592 -10.663 1.00 92.94 201 GLY A CA 1
ATOM 1543 C C . GLY A 1 201 ? 1.790 3.355 -10.621 1.00 92.94 201 GLY A C 1
ATOM 1544 O O . GLY A 1 201 ? 1.695 4.522 -11.008 1.00 92.94 201 GLY A O 1
ATOM 1545 N N . VAL A 1 202 ? 0.769 2.648 -10.168 1.00 91.94 202 VAL A N 1
ATOM 1546 C CA . VAL A 1 202 ? -0.555 3.177 -9.899 1.00 91.94 202 VAL A CA 1
ATOM 1547 C C . VAL A 1 202 ? -1.032 2.599 -8.577 1.00 91.94 202 VAL A C 1
ATOM 1549 O O . VAL A 1 202 ? -1.135 1.383 -8.424 1.00 91.94 202 VAL A O 1
ATOM 1552 N N . ASP A 1 203 ? -1.323 3.473 -7.628 1.00 90.62 203 ASP A N 1
ATOM 1553 C CA . ASP A 1 203 ? -1.979 3.099 -6.384 1.00 90.62 203 ASP A CA 1
ATOM 1554 C C . ASP A 1 203 ? -3.475 3.392 -6.498 1.00 90.62 203 ASP A C 1
ATOM 1556 O O . ASP A 1 203 ? -3.884 4.354 -7.158 1.00 90.62 203 ASP A O 1
ATOM 1560 N N . ASN A 1 204 ? -4.286 2.563 -5.842 1.00 88.00 204 ASN A N 1
ATOM 1561 C CA . ASN A 1 204 ? -5.738 2.672 -5.804 1.00 88.00 204 ASN A CA 1
ATOM 1562 C C . ASN A 1 204 ? -6.364 2.755 -7.211 1.00 88.00 204 ASN A C 1
ATOM 1564 O O . ASN A 1 204 ? -7.039 3.724 -7.563 1.00 88.00 204 ASN A O 1
ATOM 1568 N N . ILE A 1 205 ? -6.123 1.733 -8.037 1.00 92.12 205 ILE A N 1
ATOM 1569 C CA . ILE A 1 205 ? -6.558 1.656 -9.446 1.00 92.12 205 ILE A CA 1
ATOM 1570 C C . ILE A 1 205 ? -8.067 1.895 -9.606 1.00 92.12 205 ILE A C 1
ATOM 1572 O O . ILE A 1 205 ? -8.488 2.477 -10.603 1.00 92.12 205 ILE A O 1
ATOM 1576 N N . PHE A 1 206 ? -8.869 1.469 -8.628 1.00 92.06 206 PHE A N 1
ATOM 1577 C CA . PHE A 1 206 ? -10.330 1.583 -8.655 1.00 92.06 206 PHE A CA 1
ATOM 1578 C C . PHE A 1 206 ? -10.876 2.863 -8.014 1.00 92.06 206 PHE A C 1
ATOM 1580 O O . PHE A 1 206 ? -12.086 3.061 -8.000 1.00 92.06 206 PHE A O 1
ATOM 1587 N N . ASN A 1 207 ? -9.998 3.764 -7.563 1.00 87.69 207 ASN A N 1
ATOM 1588 C CA . ASN A 1 207 ? -10.372 5.043 -6.963 1.00 87.69 207 ASN A CA 1
ATOM 1589 C C . ASN A 1 207 ? -11.318 4.888 -5.756 1.00 87.69 207 ASN A C 1
ATOM 1591 O O . ASN A 1 207 ? -12.277 5.645 -5.608 1.00 87.69 207 ASN A O 1
ATOM 1595 N N . GLU A 1 208 ? -11.039 3.906 -4.903 1.00 85.69 208 GLU A N 1
ATOM 1596 C CA . GLU A 1 208 ? -11.765 3.693 -3.653 1.00 85.69 208 GLU A CA 1
ATOM 1597 C C . GLU A 1 208 ? -11.497 4.837 -2.676 1.00 85.69 208 GLU A C 1
ATOM 1599 O O . GLU A 1 208 ? -10.350 5.264 -2.518 1.00 85.69 208 GLU A O 1
ATOM 1604 N N . ASP A 1 209 ? -12.544 5.316 -2.004 1.00 84.81 209 ASP A N 1
ATOM 1605 C CA . ASP A 1 209 ? -12.463 6.423 -1.046 1.00 84.81 209 ASP A CA 1
ATOM 1606 C C . ASP A 1 209 ? -13.092 6.046 0.304 1.00 84.81 209 ASP A C 1
ATOM 1608 O O . ASP A 1 209 ? -14.191 6.496 0.638 1.00 84.81 209 ASP A O 1
ATOM 1612 N N . PRO A 1 210 ? -12.439 5.161 1.079 1.00 77.81 210 PRO A N 1
ATOM 1613 C CA . PRO A 1 210 ? -12.984 4.697 2.344 1.00 77.81 210 PRO A CA 1
ATOM 1614 C C . PRO A 1 210 ? -13.050 5.811 3.392 1.00 77.81 210 PRO A C 1
ATOM 1616 O O . PRO A 1 210 ? -12.096 6.560 3.607 1.00 77.81 210 PRO A O 1
ATOM 1619 N N . ALA A 1 211 ? -14.152 5.835 4.144 1.00 71.44 211 ALA A N 1
ATOM 1620 C CA . ALA A 1 211 ? -14.361 6.706 5.304 1.00 71.44 211 ALA A CA 1
ATOM 1621 C C . ALA A 1 211 ? -13.589 6.233 6.562 1.00 71.44 211 ALA A C 1
ATOM 1623 O O . ALA A 1 211 ? -14.031 6.425 7.692 1.00 71.44 211 ALA A O 1
ATOM 1624 N N . ALA A 1 212 ? -12.445 5.575 6.365 1.00 68.56 212 ALA A N 1
ATOM 1625 C CA . ALA A 1 212 ? -11.669 4.858 7.370 1.00 68.56 212 ALA A CA 1
ATOM 1626 C C . ALA A 1 212 ? -10.210 5.358 7.395 1.00 68.56 212 ALA A C 1
ATOM 1628 O O . ALA A 1 212 ? -9.647 5.718 6.363 1.00 68.56 212 ALA A O 1
ATOM 1629 N N . TYR A 1 213 ? -9.584 5.368 8.575 1.00 61.00 213 TYR A N 1
ATOM 1630 C CA . TYR A 1 213 ? -8.161 5.691 8.768 1.00 61.00 213 TYR A CA 1
ATOM 1631 C C . TYR A 1 213 ? -7.281 4.424 8.723 1.00 61.00 213 TYR A C 1
ATOM 1633 O O . TYR A 1 213 ? -7.728 3.366 9.151 1.00 61.00 213 TYR A O 1
ATOM 1641 N N . GLY A 1 214 ? -6.021 4.527 8.277 1.00 58.47 214 GLY A N 1
ATOM 1642 C CA . GLY A 1 214 ? -5.040 3.415 8.274 1.00 58.47 214 GLY A CA 1
ATOM 1643 C C . GLY A 1 214 ? -4.684 2.910 6.871 1.00 58.47 214 GLY A C 1
ATOM 1644 O O . GLY A 1 214 ? -5.375 3.302 5.948 1.00 58.47 214 GLY A O 1
ATOM 1645 N N . ASN A 1 215 ? -3.602 2.111 6.725 1.00 51.03 215 ASN A N 1
ATOM 1646 C CA . ASN A 1 215 ? -2.958 1.484 5.524 1.00 51.03 215 ASN A CA 1
ATOM 1647 C C . ASN A 1 215 ? -2.826 2.279 4.201 1.00 51.03 215 ASN A C 1
ATOM 1649 O O . ASN A 1 215 ? -2.109 1.879 3.285 1.00 51.03 215 ASN A O 1
ATOM 1653 N N . ILE A 1 216 ? -3.447 3.439 4.131 1.00 45.97 216 ILE A N 1
ATOM 1654 C CA . ILE A 1 216 ? -3.303 4.526 3.184 1.00 45.97 216 ILE A CA 1
ATOM 1655 C C . ILE A 1 216 ? -2.588 5.610 3.996 1.00 45.97 216 ILE A C 1
ATOM 1657 O O . ILE A 1 216 ? -2.915 5.799 5.166 1.00 45.97 216 ILE A O 1
ATOM 1661 N N . GLY A 1 217 ? -1.548 6.251 3.463 1.00 40.75 217 GLY A N 1
ATOM 1662 C CA . GLY A 1 217 ? -0.644 7.130 4.224 1.00 40.75 217 GLY A CA 1
ATOM 1663 C C . GLY A 1 217 ? -1.303 8.350 4.897 1.00 40.75 217 GLY A C 1
ATOM 1664 O O . GLY A 1 217 ? -1.134 9.477 4.436 1.00 40.75 217 GLY A O 1
ATOM 1665 N N . GLY A 1 218 ? -1.984 8.145 6.026 1.00 39.75 218 GLY A N 1
ATOM 1666 C CA . GLY A 1 218 ? -2.658 9.170 6.823 1.00 39.75 218 GLY A CA 1
ATOM 1667 C C . GLY A 1 218 ? -4.133 9.399 6.463 1.00 39.75 218 GLY A C 1
ATOM 1668 O O . GLY A 1 218 ? -4.752 8.631 5.736 1.00 39.75 218 GLY A O 1
ATOM 1669 N N . ALA A 1 219 ? -4.700 10.475 7.021 1.00 36.28 219 ALA A N 1
ATOM 1670 C CA . ALA A 1 219 ? -6.104 10.871 6.885 1.00 36.28 219 ALA A CA 1
ATOM 1671 C C . ALA A 1 219 ? -6.541 11.013 5.416 1.00 36.28 219 ALA A C 1
ATOM 1673 O O . ALA A 1 219 ? -6.204 12.010 4.759 1.00 36.28 219 ALA A O 1
ATOM 1674 N N . GLY A 1 220 ? -7.332 10.062 4.930 1.00 50.12 220 GLY A N 1
ATOM 1675 C CA . GLY A 1 220 ? -7.983 10.110 3.623 1.00 50.12 220 GLY A CA 1
ATOM 1676 C C . GLY A 1 220 ? -7.235 9.348 2.534 1.00 50.12 220 GLY A C 1
ATOM 1677 O O . GLY A 1 220 ? -6.012 9.442 2.404 1.00 50.12 220 GLY A O 1
ATOM 1678 N N . SER A 1 221 ? -8.007 8.621 1.724 1.00 53.56 221 SER A N 1
ATOM 1679 C CA . SER A 1 221 ? -7.495 7.963 0.532 1.00 53.56 221 SER A CA 1
ATOM 1680 C C . SER A 1 221 ? -6.935 9.000 -0.444 1.00 53.56 221 SER A C 1
ATOM 1682 O O . SER A 1 221 ? -7.428 10.126 -0.560 1.00 53.56 221 SER A O 1
ATOM 1684 N N . THR A 1 222 ? -5.873 8.649 -1.162 1.00 59.09 222 THR A N 1
ATOM 1685 C CA . THR A 1 222 ? -5.243 9.566 -2.117 1.00 59.09 222 THR A CA 1
ATOM 1686 C C . THR A 1 222 ? -5.952 9.618 -3.477 1.00 59.09 222 THR A C 1
ATOM 1688 O O . THR A 1 222 ? -5.437 10.263 -4.390 1.00 59.09 222 THR A O 1
ATOM 1691 N N . GLY A 1 223 ? -7.123 8.977 -3.629 1.00 76.88 223 GLY A N 1
ATOM 1692 C CA . GLY A 1 223 ? -7.683 8.632 -4.941 1.00 76.88 223 GLY A CA 1
ATOM 1693 C C . GLY A 1 223 ? -6.713 7.770 -5.760 1.00 76.88 223 GLY A C 1
ATOM 1694 O O . GLY A 1 223 ? -5.662 7.362 -5.252 1.00 76.88 223 GLY A O 1
ATOM 1695 N N . THR A 1 224 ? -7.035 7.498 -7.027 1.00 85.06 224 THR A N 1
ATOM 1696 C CA . THR A 1 224 ? -6.065 6.865 -7.938 1.00 85.06 224 THR A CA 1
ATOM 1697 C C . THR A 1 224 ? -4.838 7.757 -8.109 1.00 85.06 224 THR A C 1
ATOM 1699 O O . THR A 1 224 ? -4.946 8.908 -8.540 1.00 85.06 224 THR A O 1
ATOM 1702 N N . CYS A 1 225 ? -3.662 7.214 -7.803 1.00 83.56 225 CYS A N 1
ATOM 1703 C CA . CYS A 1 225 ? -2.396 7.935 -7.848 1.00 83.56 225 CYS A CA 1
ATOM 1704 C C . CYS A 1 225 ? -1.434 7.253 -8.818 1.00 83.56 225 CYS A C 1
ATOM 1706 O O . CYS A 1 225 ? -1.013 6.126 -8.581 1.00 83.56 225 CYS A O 1
ATOM 1708 N N . PHE A 1 226 ? -1.061 7.945 -9.892 1.00 85.44 226 PHE A N 1
ATOM 1709 C CA . PHE A 1 226 ? -0.038 7.483 -10.826 1.00 85.44 226 PHE A CA 1
ATOM 1710 C C . PHE A 1 226 ? 1.315 8.084 -10.455 1.00 85.44 226 PHE A C 1
ATOM 1712 O O . PHE A 1 226 ? 1.413 9.279 -10.178 1.00 85.44 226 PHE A O 1
ATOM 1719 N N . TYR A 1 227 ? 2.365 7.275 -10.499 1.00 83.44 227 TYR A N 1
ATOM 1720 C CA . TYR A 1 227 ? 3.731 7.707 -10.230 1.00 83.44 227 TYR A CA 1
ATOM 1721 C C . TYR A 1 227 ? 4.712 6.986 -11.146 1.00 83.44 227 TYR A C 1
ATOM 1723 O O . TYR A 1 227 ? 4.434 5.927 -11.698 1.00 83.44 227 TYR A O 1
ATOM 1731 N N . GLY A 1 228 ? 5.888 7.567 -11.330 1.00 86.56 228 GLY A N 1
ATOM 1732 C CA . GLY A 1 228 ? 6.927 6.982 -12.159 1.00 86.56 228 GLY A CA 1
ATOM 1733 C C . GLY A 1 228 ? 8.210 7.782 -12.066 1.00 86.56 228 GLY A C 1
ATOM 1734 O O . GLY A 1 228 ? 8.228 8.891 -11.531 1.00 86.56 228 GLY A O 1
ATOM 1735 N N . GLY A 1 229 ? 9.293 7.211 -12.571 1.00 88.38 229 GLY A N 1
ATOM 1736 C CA . GLY A 1 229 ? 10.590 7.861 -12.522 1.00 88.38 229 GLY A CA 1
ATOM 1737 C C . GLY A 1 229 ? 11.733 6.944 -12.909 1.00 88.38 229 GLY A C 1
ATOM 1738 O O . GLY A 1 229 ? 11.538 5.836 -13.410 1.00 88.38 229 GLY A O 1
ATOM 1739 N N . LEU A 1 230 ? 12.942 7.436 -12.663 1.00 89.56 230 LEU A N 1
ATOM 1740 C CA . LEU A 1 230 ? 14.176 6.693 -12.847 1.00 89.56 230 LEU A CA 1
ATOM 1741 C C . LEU A 1 230 ? 14.780 6.368 -11.482 1.00 89.56 230 LEU A C 1
ATOM 1743 O O . LEU A 1 230 ? 14.783 7.203 -10.578 1.00 89.56 230 LEU A O 1
ATOM 1747 N N . THR A 1 231 ? 15.315 5.164 -11.342 1.00 87.06 231 THR A N 1
ATOM 1748 C CA . THR A 1 231 ? 16.147 4.764 -10.207 1.00 87.06 231 THR A CA 1
ATOM 1749 C C . THR A 1 231 ? 17.566 4.565 -10.706 1.00 87.06 231 THR A C 1
ATOM 1751 O O . THR A 1 231 ? 17.767 3.818 -11.664 1.00 87.06 231 THR A O 1
ATOM 1754 N N . PHE A 1 232 ? 18.528 5.209 -10.047 1.00 84.94 232 PHE A N 1
ATOM 1755 C CA . PHE A 1 232 ? 19.955 5.030 -10.298 1.00 84.94 232 PHE A CA 1
ATOM 1756 C C . PHE A 1 232 ? 20.560 4.198 -9.168 1.00 84.94 232 PHE A C 1
ATOM 1758 O O . PHE A 1 232 ? 20.308 4.489 -7.998 1.00 84.94 232 PHE A O 1
ATOM 1765 N N . THR A 1 233 ? 21.318 3.157 -9.496 1.00 81.19 233 THR A N 1
ATOM 1766 C CA . THR A 1 233 ? 22.070 2.362 -8.515 1.00 81.19 233 THR A CA 1
ATOM 1767 C C . THR A 1 233 ? 23.542 2.719 -8.682 1.00 81.19 233 THR A C 1
ATOM 1769 O O . THR A 1 233 ? 24.106 2.439 -9.732 1.00 81.19 233 THR A O 1
ATOM 1772 N N . LEU A 1 234 ? 24.106 3.429 -7.699 1.00 67.38 234 LEU A N 1
ATOM 1773 C CA . LEU A 1 234 ? 25.509 3.865 -7.666 1.00 67.38 234 LEU A CA 1
ATOM 1774 C C . LEU A 1 234 ? 26.381 2.850 -6.925 1.00 67.38 234 LEU A C 1
ATOM 1776 O O . LEU A 1 234 ? 25.863 2.259 -5.948 1.00 67.38 234 LEU A O 1
#

Secondary structure (DSSP, 8-state):
---------------------GGG-B-TTS-BS--TTSEE------HHHHHHHHHHHHHHHHHHHHH-SS-EE-HHHH-------------------SSEEEEEEEEEEEEEEGGGEEEEEEEEEEEEEETTTTBPPTT--SEEEEEEEEEEEGGGTEEEEEEEEEE--EEEETTEEEPPEEEEEEEEEEESSSSEEEEEEEE-TT----S--SSSSSSS---SEEEEEEEE--